Protein AF-A0A894KFD8-F1 (afdb_monomer_lite)

Structure (mmCIF, N/CA/C/O backbone):
data_AF-A0A894KFD8-F1
#
_entry.id   AF-A0A894KFD8-F1
#
loop_
_atom_site.group_PDB
_atom_site.id
_atom_site.type_symbol
_atom_site.label_atom_id
_atom_site.label_alt_id
_atom_site.label_comp_id
_atom_site.label_asym_id
_atom_site.label_entity_id
_atom_site.label_seq_id
_atom_site.pdbx_PDB_ins_code
_atom_site.Cartn_x
_atom_site.Cartn_y
_atom_site.Cartn_z
_atom_site.occupancy
_atom_site.B_iso_or_equiv
_atom_site.auth_seq_id
_atom_site.auth_comp_id
_atom_site.auth_asym_id
_atom_site.auth_atom_id
_atom_site.pdbx_PDB_model_num
ATOM 1 N N . MET A 1 1 ? 17.075 27.691 -32.204 1.00 42.72 1 MET A N 1
ATOM 2 C CA . MET A 1 1 ? 17.621 27.011 -33.404 1.00 42.72 1 MET A CA 1
ATOM 3 C C . MET A 1 1 ? 18.586 25.857 -33.095 1.00 42.72 1 MET A C 1
ATOM 5 O O . MET A 1 1 ? 18.757 25.021 -33.965 1.00 42.72 1 MET A O 1
ATOM 9 N N . LEU A 1 2 ? 19.172 25.742 -31.891 1.00 51.38 2 LEU A N 1
ATOM 10 C CA . LEU A 1 2 ? 20.132 24.667 -31.552 1.00 51.38 2 LEU A CA 1
ATOM 11 C C . LEU A 1 2 ? 19.502 23.281 -31.271 1.00 51.38 2 LEU A C 1
ATOM 13 O O . LEU A 1 2 ? 20.176 22.267 -31.419 1.00 51.38 2 LEU A O 1
ATOM 17 N N . CYS A 1 3 ? 18.215 23.223 -30.914 1.00 61.97 3 CYS A N 1
ATOM 18 C CA . CYS A 1 3 ? 17.521 21.988 -30.512 1.00 61.97 3 CYS A CA 1
ATOM 19 C C . CYS A 1 3 ? 17.348 20.964 -31.660 1.00 61.97 3 CYS A C 1
ATOM 21 O O . CYS A 1 3 ? 17.556 19.772 -31.461 1.00 61.97 3 CYS A O 1
ATOM 23 N N . GLY A 1 4 ? 17.065 21.411 -32.892 1.00 68.69 4 GLY A N 1
ATOM 24 C CA . GLY A 1 4 ? 16.783 20.497 -34.012 1.00 68.69 4 GLY A CA 1
ATOM 25 C C . GLY A 1 4 ? 17.978 19.652 -34.471 1.00 68.69 4 GLY A C 1
ATOM 26 O O . GLY A 1 4 ? 17.797 18.505 -34.869 1.00 68.69 4 GLY A O 1
ATOM 27 N N . HIS A 1 5 ? 19.204 20.181 -34.385 1.00 76.94 5 HIS A N 1
ATOM 28 C CA . HIS A 1 5 ? 20.404 19.443 -34.801 1.00 76.94 5 HIS A CA 1
ATOM 29 C C . HIS A 1 5 ? 20.746 18.288 -33.853 1.00 76.94 5 HIS A C 1
ATOM 31 O O . HIS A 1 5 ? 21.172 17.238 -34.319 1.00 76.94 5 HIS A O 1
ATOM 37 N N . HIS A 1 6 ? 20.517 18.455 -32.548 1.00 82.62 6 HIS A N 1
ATOM 38 C CA . HIS A 1 6 ? 20.765 17.402 -31.561 1.00 82.62 6 HIS A CA 1
ATOM 39 C C . HIS A 1 6 ? 19.809 16.229 -31.757 1.00 82.62 6 HIS A C 1
ATOM 41 O O . HIS A 1 6 ? 20.238 15.084 -31.755 1.00 82.62 6 HIS A O 1
ATOM 47 N N . VAL A 1 7 ? 18.529 16.508 -31.996 1.00 82.12 7 VAL A N 1
ATOM 48 C CA . VAL A 1 7 ? 17.523 15.459 -32.201 1.00 82.12 7 VAL A CA 1
ATOM 49 C C . VAL A 1 7 ? 17.786 14.707 -33.501 1.00 82.12 7 VAL A C 1
ATOM 51 O O . VAL A 1 7 ? 17.836 13.482 -33.498 1.00 82.12 7 VAL A O 1
ATOM 54 N N . LYS A 1 8 ? 18.103 15.424 -34.587 1.00 85.56 8 LYS A N 1
ATOM 55 C CA . LYS A 1 8 ? 18.494 14.797 -35.856 1.00 85.56 8 LYS A CA 1
ATOM 56 C C . LYS A 1 8 ? 19.726 13.902 -35.711 1.00 85.56 8 LYS A C 1
ATOM 58 O O . LYS A 1 8 ? 19.771 12.815 -36.281 1.00 85.56 8 LYS A O 1
ATOM 63 N N . LEU A 1 9 ? 20.726 14.359 -34.960 1.00 90.38 9 LEU A N 1
ATOM 64 C CA . LEU A 1 9 ? 21.929 13.579 -34.697 1.00 90.38 9 LEU A CA 1
ATOM 65 C C . LEU A 1 9 ? 21.619 12.363 -33.809 1.00 90.38 9 LEU A C 1
ATOM 67 O O . LEU A 1 9 ? 22.113 11.275 -34.086 1.00 90.38 9 LEU A O 1
ATOM 71 N N . ALA A 1 10 ? 20.756 12.508 -32.802 1.00 91.44 10 ALA A N 1
ATOM 72 C CA . ALA A 1 10 ? 20.307 11.406 -31.955 1.00 91.44 10 ALA A CA 1
ATOM 73 C C . ALA A 1 10 ? 19.591 10.314 -32.769 1.00 91.44 10 ALA A C 1
ATOM 75 O O . ALA A 1 10 ? 19.928 9.139 -32.636 1.00 91.44 10 ALA A O 1
ATOM 76 N N . GLU A 1 11 ? 18.671 10.696 -33.664 1.00 90.75 11 GLU A N 1
ATOM 77 C CA . GLU A 1 11 ? 18.018 9.784 -34.617 1.00 90.75 11 GLU A CA 1
ATOM 78 C C . GLU A 1 11 ? 19.055 8.980 -35.419 1.00 90.75 11 GLU A C 1
ATOM 80 O O . GLU A 1 11 ? 18.973 7.754 -35.496 1.00 90.75 11 GLU A O 1
ATOM 85 N N . GLN A 1 12 ? 20.057 9.664 -35.987 1.00 92.25 12 GLN A N 1
ATOM 86 C CA . GLN A 1 12 ? 21.112 9.045 -36.796 1.00 92.25 12 GLN A CA 1
ATOM 87 C C . GLN A 1 12 ? 21.991 8.092 -35.983 1.00 92.25 12 GLN A C 1
ATOM 89 O O . GLN A 1 12 ? 22.304 6.998 -36.457 1.00 92.25 12 GLN A O 1
ATOM 94 N N . ILE A 1 13 ? 22.365 8.481 -34.761 1.00 95.25 13 ILE A N 1
ATOM 95 C CA . ILE A 1 13 ? 23.155 7.643 -33.853 1.00 95.25 13 ILE A CA 1
ATOM 96 C C . ILE A 1 13 ? 22.398 6.351 -33.552 1.00 95.25 13 ILE A C 1
ATOM 98 O O . ILE A 1 13 ? 22.952 5.271 -33.743 1.00 95.25 13 ILE A O 1
ATOM 102 N N . ILE A 1 14 ? 21.127 6.433 -33.142 1.00 94.56 14 ILE A N 1
ATOM 103 C CA . ILE A 1 14 ? 20.339 5.236 -32.815 1.00 94.56 14 ILE A CA 1
ATOM 104 C C . ILE A 1 14 ? 20.084 4.382 -34.061 1.00 94.56 14 ILE A C 1
ATOM 106 O O . ILE A 1 14 ? 20.168 3.159 -33.985 1.00 94.56 14 ILE A O 1
ATOM 110 N N . GLN A 1 15 ? 19.835 4.993 -35.223 1.00 94.25 15 GLN A N 1
ATOM 111 C CA . GLN A 1 15 ? 19.634 4.261 -36.475 1.00 94.25 15 GLN A CA 1
ATOM 112 C C . GLN A 1 15 ? 20.896 3.512 -36.936 1.00 94.25 15 GLN A C 1
ATOM 114 O O . GLN A 1 15 ? 20.791 2.395 -37.445 1.00 94.25 15 GLN A O 1
ATOM 119 N N . SER A 1 16 ? 22.075 4.112 -36.747 1.00 95.75 16 SER A N 1
ATOM 120 C CA . SER A 1 16 ? 23.370 3.525 -37.109 1.00 95.75 16 SER A CA 1
ATOM 121 C C . SER A 1 16 ? 23.822 2.465 -36.103 1.00 95.75 16 SER A C 1
ATOM 123 O O . SER A 1 16 ? 24.084 1.321 -36.472 1.00 95.75 16 SER A O 1
ATOM 125 N N . ALA A 1 17 ? 23.867 2.825 -34.817 1.00 96.75 17 ALA A N 1
ATOM 126 C CA . ALA A 1 17 ? 24.342 1.950 -33.750 1.00 96.75 17 ALA A CA 1
ATOM 127 C C . ALA A 1 17 ? 23.348 0.831 -33.415 1.00 96.75 17 ALA A C 1
ATOM 129 O O . ALA A 1 17 ? 23.749 -0.184 -32.849 1.00 96.75 17 ALA A O 1
ATOM 130 N N . LYS A 1 18 ? 22.057 1.031 -33.726 1.00 97.25 18 LYS A N 1
ATOM 131 C CA . LYS A 1 18 ? 20.943 0.133 -33.387 1.00 97.25 18 LYS A CA 1
ATOM 132 C C . LYS A 1 18 ? 20.969 -0.322 -31.932 1.00 97.25 18 LYS A C 1
ATOM 134 O O . LYS A 1 18 ? 20.682 -1.472 -31.611 1.00 97.25 18 LYS A O 1
ATOM 139 N N . ARG A 1 19 ? 21.334 0.594 -31.043 1.00 97.12 19 ARG A N 1
ATOM 140 C CA . ARG A 1 19 ? 21.501 0.307 -29.626 1.00 97.12 19 ARG A CA 1
ATOM 141 C C . ARG A 1 19 ? 21.274 1.553 -28.800 1.00 97.12 19 ARG A C 1
ATOM 143 O O . ARG A 1 19 ? 21.548 2.658 -29.263 1.00 97.12 19 ARG A O 1
ATOM 150 N N . ILE A 1 20 ? 20.819 1.368 -27.569 1.00 96.81 20 ILE A N 1
ATOM 151 C CA . ILE A 1 20 ? 20.734 2.440 -26.585 1.00 96.81 20 ILE A CA 1
ATOM 152 C C . ILE A 1 20 ? 21.019 1.917 -25.181 1.00 96.81 20 ILE A C 1
ATOM 154 O O . ILE A 1 20 ? 20.660 0.786 -24.865 1.00 96.81 20 ILE A O 1
ATOM 158 N N . HIS A 1 21 ? 21.632 2.739 -24.332 1.00 97.69 21 HIS A N 1
ATOM 159 C CA . HIS A 1 21 ? 21.769 2.419 -22.914 1.00 97.69 21 HIS A CA 1
ATOM 160 C C . HIS A 1 21 ? 20.529 2.890 -22.149 1.00 97.69 21 HIS A C 1
ATOM 162 O O . HIS A 1 21 ? 20.155 4.058 -22.238 1.00 97.69 21 HIS A O 1
ATOM 168 N N . ALA A 1 22 ? 19.869 2.002 -21.411 1.00 96.38 22 ALA A N 1
ATOM 169 C CA . ALA A 1 22 ? 18.607 2.289 -20.740 1.00 96.38 22 ALA A CA 1
ATOM 170 C C . ALA A 1 22 ? 18.750 2.306 -19.206 1.00 96.38 22 ALA A C 1
ATOM 172 O O . ALA A 1 22 ? 19.532 1.528 -18.652 1.00 96.38 22 ALA A O 1
ATOM 173 N N . PRO A 1 23 ? 17.992 3.170 -18.498 1.00 96.69 23 PRO A N 1
ATOM 174 C CA . PRO A 1 23 ? 18.085 3.289 -17.050 1.00 96.69 23 PRO A CA 1
ATOM 175 C C . PRO A 1 23 ? 17.448 2.080 -16.351 1.00 96.69 23 PRO A C 1
ATOM 177 O O . PRO A 1 23 ? 16.638 1.355 -16.938 1.00 96.69 23 PRO A O 1
ATOM 180 N N . SER A 1 24 ? 17.749 1.901 -15.061 1.00 95.94 24 SER A N 1
ATOM 181 C CA . SER A 1 24 ? 17.099 0.868 -14.253 1.00 95.94 24 SER A CA 1
ATOM 182 C C . SER A 1 24 ? 15.582 1.070 -14.230 1.00 95.94 24 SER A C 1
ATOM 184 O O . SER A 1 24 ? 15.080 2.198 -14.198 1.00 95.94 24 SER A O 1
ATOM 186 N N . TYR A 1 25 ? 14.829 -0.025 -14.199 1.00 95.44 25 TYR A N 1
ATOM 187 C CA . TYR A 1 25 ? 13.383 0.042 -14.012 1.00 95.44 25 TYR A CA 1
ATOM 188 C C . TYR A 1 25 ? 13.071 0.061 -12.518 1.00 95.44 25 TYR A C 1
ATOM 190 O O . TYR A 1 25 ? 12.941 -0.992 -11.893 1.00 95.44 25 TYR A O 1
ATOM 198 N N . TYR A 1 26 ? 13.025 1.261 -11.931 1.00 93.19 26 TYR A N 1
ATOM 199 C CA . TYR A 1 26 ? 12.739 1.495 -10.506 1.00 93.19 26 TYR A CA 1
ATOM 200 C C . TYR A 1 26 ? 13.639 0.697 -9.536 1.00 93.19 26 TYR A C 1
ATOM 202 O O . TYR A 1 26 ? 13.222 0.358 -8.429 1.00 93.19 26 TYR A O 1
ATOM 210 N N . GLY A 1 27 ? 14.865 0.355 -9.953 1.00 92.50 27 GLY A N 1
ATOM 211 C CA . GLY A 1 27 ? 15.775 -0.515 -9.197 1.00 92.50 27 GLY A CA 1
ATOM 212 C C . GLY A 1 27 ? 15.382 -2.002 -9.157 1.00 92.50 27 GLY A C 1
ATOM 213 O O . GLY A 1 27 ? 16.024 -2.773 -8.449 1.00 92.50 27 GLY A O 1
ATOM 214 N N . ILE A 1 28 ? 14.344 -2.412 -9.895 1.00 94.69 28 ILE A N 1
ATOM 215 C CA . ILE A 1 28 ? 13.882 -3.806 -10.006 1.00 94.69 28 ILE A CA 1
ATOM 216 C C . ILE A 1 28 ? 14.679 -4.541 -11.086 1.00 94.69 28 ILE A C 1
ATOM 218 O O . ILE A 1 28 ? 15.237 -5.607 -10.829 1.00 94.69 28 ILE A O 1
ATOM 222 N N . PHE A 1 29 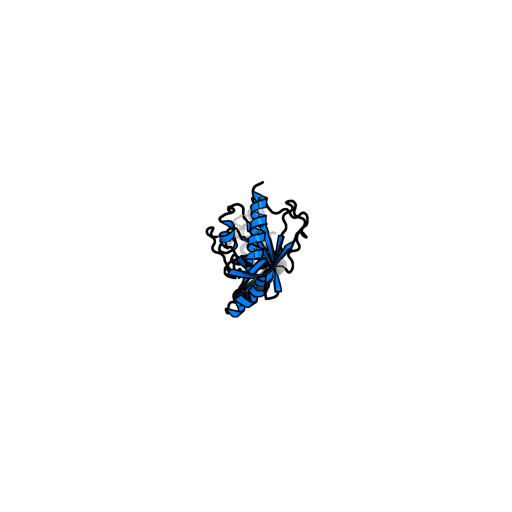? 14.740 -3.957 -12.285 1.00 95.56 29 PHE A N 1
ATOM 223 C CA . PHE A 1 29 ? 15.590 -4.431 -13.377 1.00 95.56 29 PHE A CA 1
ATOM 224 C C . PHE A 1 29 ? 16.794 -3.492 -13.506 1.00 95.56 29 PHE A C 1
ATOM 226 O O . PHE A 1 29 ? 16.601 -2.271 -13.447 1.00 95.56 29 PHE A O 1
ATOM 233 N N . PRO A 1 30 ? 18.020 -4.029 -13.640 1.00 95.50 30 PRO A N 1
ATOM 234 C CA . PRO A 1 30 ? 19.226 -3.217 -13.733 1.00 95.50 30 PRO A CA 1
ATOM 235 C C . PRO A 1 30 ? 19.261 -2.394 -15.027 1.00 95.50 30 PRO A C 1
ATOM 237 O O . PRO A 1 30 ? 18.525 -2.661 -15.976 1.00 95.50 30 PRO A O 1
ATOM 240 N N . GLU A 1 31 ? 20.140 -1.395 -15.048 1.00 96.38 31 GLU A N 1
ATOM 241 C CA . GLU A 1 31 ? 20.525 -0.688 -16.275 1.00 96.38 31 GLU A CA 1
ATOM 242 C C . GLU A 1 31 ? 21.079 -1.677 -17.301 1.00 96.38 31 GLU A C 1
ATOM 244 O O . GLU A 1 31 ? 21.771 -2.633 -16.934 1.00 96.38 31 GLU A O 1
ATOM 249 N N . MET A 1 32 ? 20.773 -1.464 -18.580 1.00 95.69 32 MET A N 1
ATOM 250 C CA . MET A 1 32 ? 21.255 -2.346 -19.639 1.00 95.69 32 MET A CA 1
ATOM 251 C C . MET A 1 32 ? 21.293 -1.678 -21.008 1.00 95.69 32 MET A C 1
ATOM 253 O O . MET A 1 32 ? 20.533 -0.752 -21.289 1.00 95.69 32 MET A O 1
ATOM 257 N N . ASP A 1 33 ? 22.143 -2.219 -21.876 1.00 97.12 33 ASP A N 1
ATOM 258 C CA . ASP A 1 33 ? 22.120 -1.924 -23.303 1.00 97.12 33 ASP A CA 1
ATOM 259 C C . ASP A 1 33 ? 20.970 -2.693 -23.966 1.00 97.12 33 ASP A C 1
ATOM 261 O O . ASP A 1 33 ? 20.822 -3.902 -23.776 1.00 97.12 33 ASP A O 1
ATOM 265 N N . ILE A 1 34 ? 20.160 -1.992 -24.755 1.00 96.75 34 ILE A N 1
ATOM 266 C CA . ILE A 1 34 ? 19.083 -2.568 -25.560 1.00 96.75 34 ILE A CA 1
ATOM 267 C C . ILE A 1 34 ? 19.526 -2.540 -27.015 1.00 96.75 34 ILE A C 1
ATOM 269 O O . ILE A 1 34 ? 19.824 -1.470 -27.545 1.00 96.75 34 ILE A O 1
ATOM 273 N N . GLU A 1 35 ? 19.562 -3.709 -27.651 1.00 97.56 35 GLU A N 1
ATOM 274 C CA . GLU A 1 35 ? 19.923 -3.873 -29.058 1.00 97.56 35 GLU A CA 1
ATOM 275 C C . GLU A 1 35 ? 18.681 -4.021 -29.942 1.00 97.56 35 GLU A C 1
ATOM 277 O O . GLU A 1 35 ? 17.714 -4.710 -29.603 1.00 97.56 35 GLU A O 1
ATOM 282 N N . PHE A 1 36 ? 18.727 -3.395 -31.113 1.00 97.50 36 PHE A N 1
ATOM 283 C CA . PHE A 1 36 ? 17.627 -3.336 -32.062 1.00 97.50 36 PHE A CA 1
ATOM 284 C C . PHE A 1 36 ? 18.003 -4.015 -33.378 1.00 97.50 36 PHE A C 1
ATOM 286 O O . PHE A 1 36 ? 19.110 -3.876 -33.895 1.00 97.50 36 PHE A O 1
ATOM 293 N N . VAL A 1 37 ? 17.053 -4.735 -33.970 1.00 97.50 37 VAL A N 1
ATOM 294 C CA . VAL A 1 37 ? 17.196 -5.264 -35.335 1.00 97.50 37 VAL A CA 1
ATOM 295 C C . VAL A 1 37 ? 16.706 -4.252 -36.370 1.00 97.50 37 VAL A C 1
ATOM 297 O O . VAL A 1 37 ? 17.271 -4.160 -37.465 1.00 97.50 37 VAL A O 1
ATOM 300 N N . ASP A 1 38 ? 15.718 -3.438 -35.994 1.00 95.81 38 ASP A N 1
ATOM 301 C CA . ASP A 1 38 ? 15.089 -2.421 -36.834 1.00 95.81 38 ASP A CA 1
ATOM 302 C C . ASP A 1 38 ? 14.909 -1.111 -36.058 1.00 95.81 38 ASP A C 1
ATOM 304 O O . ASP A 1 38 ? 14.543 -1.129 -34.882 1.00 95.81 38 ASP A O 1
ATOM 308 N N . VAL A 1 39 ? 15.171 0.015 -36.722 1.00 94.31 39 VAL A N 1
ATOM 309 C CA . VAL A 1 39 ? 15.013 1.369 -36.176 1.00 94.31 39 VAL A CA 1
ATOM 310 C C . VAL A 1 39 ? 14.393 2.241 -37.260 1.00 94.31 39 VAL A C 1
ATOM 312 O O . VAL A 1 39 ? 14.976 2.431 -38.331 1.00 94.31 39 VAL A O 1
ATOM 315 N N . ARG A 1 40 ? 13.213 2.784 -36.970 1.00 91.25 40 ARG A N 1
ATOM 316 C CA . ARG A 1 40 ? 12.434 3.642 -37.862 1.00 91.25 40 ARG A CA 1
ATOM 317 C C . ARG A 1 40 ? 12.259 5.008 -37.229 1.00 91.25 40 ARG A C 1
ATOM 319 O O . ARG A 1 40 ? 11.984 5.117 -36.040 1.00 91.25 40 ARG A O 1
ATOM 326 N N . ILE A 1 41 ? 12.400 6.037 -38.051 1.00 86.75 41 ILE A N 1
ATOM 327 C CA . ILE A 1 41 ? 12.077 7.408 -37.671 1.00 86.75 41 ILE A CA 1
ATOM 328 C C . ILE A 1 41 ? 10.646 7.645 -38.134 1.00 86.75 41 ILE A C 1
ATOM 330 O O . ILE A 1 41 ? 10.396 7.674 -39.341 1.00 86.75 41 ILE A O 1
ATOM 334 N N . ASP A 1 42 ? 9.713 7.731 -37.193 1.00 72.75 42 ASP A N 1
ATOM 335 C CA . ASP A 1 42 ? 8.292 7.854 -37.486 1.00 72.75 42 ASP A CA 1
ATOM 336 C C . ASP A 1 42 ? 7.790 9.257 -37.133 1.00 72.75 42 ASP A C 1
ATOM 338 O O . ASP A 1 42 ? 8.105 9.817 -36.091 1.00 72.75 42 ASP A O 1
ATOM 342 N N . SER A 1 43 ? 7.015 9.851 -38.035 1.00 67.19 43 SER A N 1
ATOM 343 C CA . SER A 1 43 ? 6.354 11.146 -37.820 1.00 67.19 43 SER A CA 1
ATOM 344 C C . SER A 1 43 ? 4.852 10.980 -37.569 1.00 67.19 43 SER A C 1
ATOM 346 O O . SER A 1 43 ? 4.102 11.946 -37.696 1.00 67.19 43 SER A O 1
ATOM 348 N N . CYS A 1 44 ? 4.392 9.756 -37.283 1.00 58.16 44 CYS A N 1
ATOM 349 C CA . CYS A 1 44 ? 2.975 9.438 -37.113 1.00 58.16 44 CYS A CA 1
ATOM 350 C C . CYS A 1 44 ? 2.338 10.087 -35.875 1.00 58.16 44 CYS A C 1
ATOM 352 O O . CYS A 1 44 ? 1.122 10.282 -35.858 1.00 58.16 44 CYS A O 1
ATOM 354 N N . PHE A 1 45 ? 3.129 10.459 -34.866 1.00 60.56 45 PHE A N 1
ATOM 355 C CA . PHE A 1 45 ? 2.636 11.155 -33.684 1.00 60.56 45 PHE A CA 1
ATOM 356 C C . PHE A 1 45 ? 2.679 12.671 -33.897 1.00 60.56 45 PHE A C 1
ATOM 358 O O . PHE A 1 45 ? 3.721 13.271 -34.163 1.00 60.56 45 PHE A O 1
ATOM 365 N N . GLU A 1 46 ? 1.525 13.329 -33.764 1.00 59.72 46 GLU A N 1
ATOM 366 C CA . GLU A 1 46 ? 1.450 14.782 -33.894 1.00 59.72 46 GLU A CA 1
ATOM 367 C C . GLU A 1 46 ? 2.060 15.488 -32.673 1.00 59.72 46 GLU A C 1
ATOM 369 O O . GLU A 1 46 ? 1.396 15.717 -31.654 1.00 59.72 46 GLU A O 1
ATOM 374 N N . ARG A 1 47 ? 3.322 15.907 -32.798 1.00 65.06 47 ARG A N 1
ATOM 375 C CA . ARG A 1 47 ? 4.003 16.753 -31.810 1.00 65.06 47 ARG A CA 1
ATOM 376 C C . ARG A 1 47 ? 3.912 18.237 -32.164 1.00 65.06 47 ARG A C 1
ATOM 378 O O . ARG A 1 47 ? 4.006 18.628 -33.331 1.00 65.06 47 ARG A O 1
ATOM 385 N N . ALA A 1 48 ? 3.745 19.095 -31.155 1.00 61.12 48 ALA A N 1
ATOM 386 C CA . ALA A 1 48 ? 3.730 20.550 -31.340 1.00 61.12 48 ALA A CA 1
ATOM 387 C C . ALA A 1 48 ? 5.075 21.094 -31.860 1.00 61.12 48 ALA A C 1
ATOM 389 O O . ALA A 1 48 ? 5.100 22.066 -32.616 1.00 61.12 48 ALA A O 1
ATOM 390 N N . ASP A 1 49 ? 6.179 20.436 -31.500 1.00 61.78 49 ASP A N 1
ATOM 391 C CA . ASP A 1 49 ? 7.543 20.765 -31.931 1.00 61.78 49 ASP A CA 1
ATOM 392 C C . ASP A 1 49 ? 7.947 20.122 -33.272 1.00 61.78 49 ASP A C 1
ATOM 394 O O . ASP A 1 49 ? 9.032 20.409 -33.780 1.00 61.78 49 ASP A O 1
ATOM 398 N N . LYS A 1 50 ? 7.056 19.316 -33.876 1.00 63.47 50 LYS A N 1
ATOM 399 C CA . LYS A 1 50 ? 7.231 18.628 -35.169 1.00 63.47 50 LYS A CA 1
ATOM 400 C C . LYS A 1 50 ? 8.460 17.712 -35.246 1.00 63.47 50 LYS A C 1
ATOM 402 O O . LYS A 1 50 ? 8.948 17.455 -36.348 1.00 63.47 50 LYS A O 1
ATOM 407 N N . GLN A 1 51 ? 8.985 17.253 -34.114 1.00 64.62 51 GLN A N 1
ATOM 408 C CA . GLN A 1 51 ? 10.067 16.270 -34.112 1.00 64.62 51 GLN A CA 1
ATOM 409 C C . GLN A 1 51 ? 9.484 14.863 -34.297 1.00 64.62 51 GLN A C 1
ATOM 411 O O . GLN A 1 51 ? 8.417 14.599 -33.748 1.00 64.62 51 GLN A O 1
ATOM 416 N N . PRO A 1 52 ? 10.113 13.989 -35.099 1.00 66.75 52 PRO A N 1
ATOM 417 C CA . PRO A 1 52 ? 9.6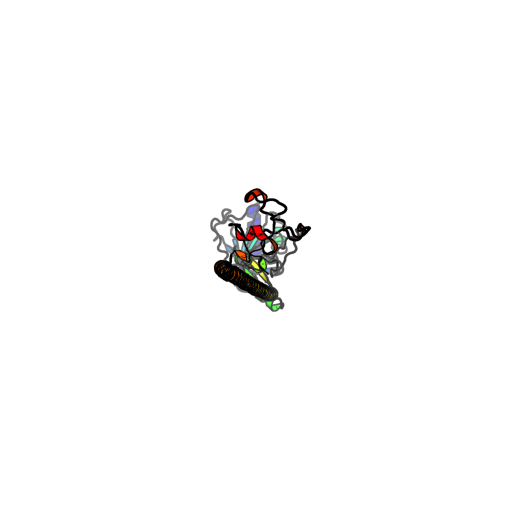82 12.605 -35.220 1.00 66.75 52 PRO A CA 1
ATOM 418 C C . PRO A 1 52 ? 10.122 11.800 -33.991 1.00 66.75 52 PRO A C 1
ATOM 420 O O . PRO A 1 52 ? 11.081 12.162 -33.306 1.00 66.75 52 PRO A O 1
ATOM 423 N N . ASP A 1 53 ? 9.448 10.684 -33.746 1.00 76.75 53 ASP A N 1
ATOM 424 C CA . ASP A 1 53 ? 9.811 9.746 -32.691 1.00 76.75 53 ASP A CA 1
ATOM 425 C C . ASP A 1 53 ? 10.580 8.558 -33.281 1.00 76.75 53 ASP A C 1
ATOM 427 O O . ASP A 1 53 ? 10.439 8.203 -34.458 1.00 76.75 53 ASP A O 1
ATOM 431 N N . VAL A 1 54 ? 11.428 7.932 -32.465 1.00 88.69 54 VAL A N 1
ATOM 432 C CA . VAL A 1 54 ? 12.176 6.746 -32.887 1.00 88.69 54 VAL A CA 1
ATOM 433 C C . VAL A 1 54 ? 11.418 5.504 -32.443 1.00 88.69 54 VAL A C 1
ATOM 435 O O . VAL A 1 54 ? 11.233 5.277 -31.250 1.00 88.69 54 VAL A O 1
ATOM 438 N N . ILE A 1 55 ? 11.019 4.675 -33.407 1.00 90.75 55 ILE A N 1
ATOM 439 C CA . ILE A 1 55 ? 10.429 3.360 -33.163 1.00 90.75 55 ILE A CA 1
ATOM 440 C C . ILE A 1 55 ? 11.493 2.304 -33.435 1.00 90.75 55 ILE A C 1
ATOM 442 O O . ILE A 1 55 ? 11.931 2.119 -34.571 1.00 90.75 55 ILE A O 1
ATOM 446 N N . ALA A 1 56 ? 11.903 1.590 -32.395 1.00 93.38 56 ALA A N 1
ATOM 447 C CA . ALA A 1 56 ? 12.918 0.553 -32.479 1.00 93.38 56 ALA A CA 1
ATOM 448 C C . ALA A 1 56 ? 12.342 -0.813 -32.097 1.00 93.38 56 ALA A C 1
ATOM 450 O O . ALA A 1 56 ? 11.474 -0.915 -31.235 1.00 93.38 56 ALA A O 1
ATOM 451 N N . THR A 1 57 ? 12.799 -1.874 -32.758 1.00 94.75 57 THR A N 1
ATOM 452 C CA . THR A 1 57 ? 12.326 -3.245 -32.520 1.00 94.75 57 THR A CA 1
ATOM 453 C C . THR A 1 57 ? 13.503 -4.150 -32.184 1.00 94.75 57 THR A C 1
ATOM 455 O O . THR A 1 57 ? 14.494 -4.170 -32.918 1.00 94.75 57 THR A O 1
ATOM 458 N N . THR A 1 58 ? 13.409 -4.900 -31.085 1.00 96.00 58 THR A N 1
ATOM 459 C CA . THR A 1 58 ? 14.431 -5.885 -30.688 1.00 96.00 58 THR A CA 1
ATOM 460 C C . THR A 1 58 ? 14.284 -7.189 -31.468 1.00 96.00 58 THR A C 1
ATOM 462 O O . THR A 1 58 ? 13.298 -7.415 -32.174 1.00 96.00 58 THR A O 1
ATOM 465 N N . LYS A 1 59 ? 15.257 -8.093 -31.324 1.00 95.62 59 LYS A N 1
ATOM 466 C CA . LYS A 1 59 ? 15.221 -9.424 -31.948 1.00 95.62 59 LYS A CA 1
ATOM 467 C C . LYS A 1 59 ? 14.027 -10.266 -31.479 1.00 95.62 59 LYS A C 1
ATOM 469 O O . LYS A 1 59 ? 13.504 -11.073 -32.241 1.00 95.62 59 LYS A O 1
ATOM 474 N N . GLU A 1 60 ? 13.584 -10.054 -30.246 1.00 93.25 60 GLU A N 1
ATOM 475 C CA . GLU A 1 60 ? 12.446 -10.721 -29.610 1.00 93.25 60 GLU A CA 1
ATOM 476 C C . GLU A 1 60 ? 11.098 -10.101 -30.019 1.00 93.25 60 GLU A C 1
ATOM 478 O O . GLU A 1 60 ? 10.054 -10.530 -29.531 1.00 93.25 60 GLU A O 1
ATOM 483 N N . GLY A 1 61 ? 11.104 -9.093 -30.900 1.00 91.88 61 GLY A N 1
ATOM 484 C CA . GLY A 1 61 ? 9.901 -8.419 -31.388 1.00 91.88 61 GLY A CA 1
ATOM 485 C C . GLY A 1 61 ? 9.344 -7.359 -30.436 1.00 91.88 61 GLY A C 1
ATOM 486 O O . GLY A 1 61 ? 8.215 -6.911 -30.622 1.00 91.88 61 GLY A O 1
ATOM 487 N N . GLN A 1 62 ? 10.105 -6.947 -29.419 1.00 92.19 62 GLN A N 1
ATOM 488 C CA . GLN A 1 62 ? 9.679 -5.903 -28.487 1.00 92.19 62 GLN A CA 1
ATOM 489 C C . GLN A 1 62 ? 9.843 -4.535 -29.143 1.00 92.19 62 GLN A C 1
ATOM 491 O O . GLN A 1 62 ? 10.913 -4.229 -29.672 1.00 92.19 62 GLN A O 1
ATOM 496 N N . GLN A 1 63 ? 8.793 -3.718 -29.095 1.00 91.88 63 GLN A N 1
ATOM 497 C CA . GLN A 1 63 ? 8.795 -2.378 -29.674 1.00 91.88 63 GLN A CA 1
ATOM 498 C C . GLN A 1 63 ? 9.069 -1.314 -28.613 1.00 91.88 63 GLN A C 1
ATOM 500 O O . GLN A 1 63 ? 8.519 -1.353 -27.508 1.00 91.88 63 GLN A O 1
ATOM 505 N N . TYR A 1 64 ? 9.915 -0.361 -28.986 1.00 92.25 64 TYR A N 1
ATOM 506 C CA . TYR A 1 64 ? 10.339 0.763 -28.172 1.00 92.25 64 TYR A CA 1
ATOM 507 C C . TYR A 1 64 ? 10.024 2.067 -28.892 1.00 92.25 64 TYR A C 1
ATOM 509 O O . TYR A 1 64 ? 10.468 2.264 -30.020 1.00 92.25 64 TYR A O 1
ATOM 517 N N . LEU A 1 65 ? 9.295 2.950 -28.220 1.00 90.69 65 LEU A N 1
ATOM 518 C CA . LEU A 1 65 ? 9.166 4.357 -28.560 1.00 90.69 65 LEU A CA 1
ATOM 519 C C . LEU A 1 65 ? 10.226 5.127 -27.765 1.00 90.69 65 LEU A C 1
ATOM 521 O O . LEU A 1 65 ? 10.256 5.056 -26.534 1.00 90.69 65 LEU A O 1
ATOM 525 N N . ILE A 1 66 ? 11.131 5.809 -28.459 1.00 91.38 66 ILE A N 1
ATOM 526 C CA . ILE A 1 66 ? 12.189 6.611 -27.844 1.00 91.38 66 ILE A CA 1
ATOM 527 C C . ILE A 1 66 ? 11.908 8.078 -28.155 1.00 91.38 66 ILE A C 1
ATOM 529 O O . ILE A 1 66 ? 11.943 8.503 -29.312 1.00 91.38 66 ILE A O 1
ATOM 533 N N . GLU A 1 67 ? 11.641 8.835 -27.096 1.00 88.19 67 GLU A N 1
ATOM 534 C CA . GLU A 1 67 ? 11.222 10.231 -27.143 1.00 88.19 67 GLU A CA 1
ATOM 535 C C . GLU A 1 67 ? 12.359 11.136 -26.647 1.00 88.19 67 GLU A C 1
ATOM 537 O O . GLU A 1 67 ? 12.804 11.038 -25.501 1.00 88.19 67 GLU A O 1
ATOM 542 N N . PHE A 1 68 ? 12.843 12.037 -27.505 1.00 87.25 68 PHE A N 1
ATOM 543 C CA . PHE A 1 68 ? 13.871 13.018 -27.140 1.00 87.25 68 PHE A CA 1
ATOM 544 C C . PHE A 1 68 ? 13.254 14.340 -26.649 1.00 87.25 68 PHE A C 1
ATOM 546 O O . PHE A 1 68 ? 12.357 14.889 -27.298 1.00 87.25 68 PHE A O 1
ATOM 553 N N . LEU A 1 69 ? 13.767 14.865 -25.526 1.00 81.81 69 LEU A N 1
ATOM 554 C CA . LEU A 1 69 ? 13.333 16.107 -24.861 1.00 81.81 69 LEU A CA 1
ATOM 555 C C . LEU A 1 69 ? 14.408 17.210 -24.920 1.00 81.81 69 LEU A C 1
ATOM 557 O O . LEU A 1 69 ? 15.603 16.919 -24.961 1.00 81.81 69 LEU A O 1
ATOM 561 N N . PHE A 1 70 ? 13.976 18.480 -24.859 1.00 75.81 70 PHE A N 1
ATOM 562 C CA . PHE A 1 70 ? 14.847 19.662 -24.721 1.00 75.81 70 PHE A CA 1
ATOM 563 C C . PHE A 1 70 ? 14.150 20.793 -23.937 1.00 75.81 70 PHE A C 1
ATOM 565 O O . PHE A 1 70 ? 13.301 21.479 -24.503 1.00 75.81 70 PHE A O 1
ATOM 572 N N . GLN A 1 71 ? 14.534 21.017 -22.671 1.00 59.94 71 GLN A N 1
ATOM 573 C CA . GLN A 1 71 ? 14.147 22.074 -21.701 1.00 59.94 71 GLN A CA 1
ATOM 574 C C . GLN A 1 71 ? 12.643 22.318 -21.450 1.00 59.94 71 GLN A C 1
ATOM 576 O O . GLN A 1 71 ? 12.269 22.842 -20.402 1.00 59.94 71 GLN A O 1
ATOM 581 N N . TYR A 1 72 ? 11.769 21.919 -22.364 1.00 56.56 72 TYR A N 1
ATOM 582 C CA . TYR A 1 72 ? 10.323 22.027 -22.327 1.00 56.56 72 TYR A CA 1
ATOM 583 C C . TYR A 1 72 ? 9.749 20.624 -22.535 1.00 56.56 72 TYR A C 1
ATOM 585 O O . TYR A 1 72 ? 10.278 19.838 -23.321 1.00 56.56 72 TYR A O 1
ATOM 593 N N . LYS A 1 73 ? 8.671 20.304 -21.809 1.00 54.69 73 LYS A N 1
ATOM 594 C CA . LYS A 1 73 ? 7.949 19.032 -21.957 1.00 54.69 73 LYS A CA 1
ATOM 595 C C . LYS A 1 73 ? 7.537 18.817 -23.413 1.00 54.69 73 LYS A C 1
ATOM 597 O O . LYS A 1 73 ? 7.077 19.770 -24.047 1.00 54.69 73 LYS A O 1
ATOM 602 N N . ILE A 1 74 ? 7.597 17.570 -23.887 1.00 56.91 74 ILE A N 1
ATOM 603 C CA . ILE A 1 74 ? 6.894 17.198 -25.115 1.00 56.91 74 ILE A CA 1
ATOM 604 C C . ILE A 1 74 ? 5.424 17.575 -24.949 1.00 56.91 74 ILE A C 1
ATOM 606 O O . ILE A 1 74 ? 4.769 17.235 -23.963 1.00 56.91 74 ILE A O 1
ATOM 610 N N . GLN A 1 75 ? 4.919 18.321 -25.923 1.00 54.59 75 GLN A N 1
ATOM 611 C CA . GLN A 1 75 ? 3.501 18.591 -26.071 1.00 54.59 75 GLN A CA 1
ATOM 612 C C . GLN A 1 75 ? 3.013 17.799 -27.276 1.00 54.59 75 GLN A C 1
ATOM 614 O O . GLN A 1 75 ? 3.035 18.283 -28.412 1.00 54.59 75 GLN A O 1
ATOM 619 N N . HIS A 1 76 ? 2.591 16.562 -27.030 1.00 58.28 76 HIS A N 1
ATOM 620 C CA . HIS A 1 76 ? 1.768 15.855 -28.000 1.00 58.28 76 HIS A CA 1
ATOM 621 C C . HIS A 1 76 ? 0.434 16.596 -28.117 1.00 58.28 76 HIS A C 1
ATOM 623 O O . HIS A 1 76 ? -0.148 17.008 -27.109 1.00 58.28 76 HIS A O 1
ATOM 629 N N . LYS A 1 77 ? -0.063 16.788 -29.342 1.00 55.53 77 LYS A N 1
ATOM 630 C CA . LYS A 1 77 ? -1.386 17.402 -29.549 1.00 55.53 77 LYS A CA 1
ATOM 631 C C . LYS A 1 77 ? -2.526 16.477 -29.117 1.00 55.53 77 LYS A C 1
ATOM 633 O O . LYS A 1 77 ? -3.628 16.941 -28.842 1.00 55.53 77 LYS A O 1
ATOM 638 N N . THR A 1 78 ? -2.246 15.180 -29.049 1.00 56.28 78 THR A N 1
ATOM 639 C CA . THR A 1 78 ? -3.147 14.114 -28.612 1.00 56.28 78 THR A CA 1
ATOM 640 C C . THR A 1 78 ? -2.448 13.26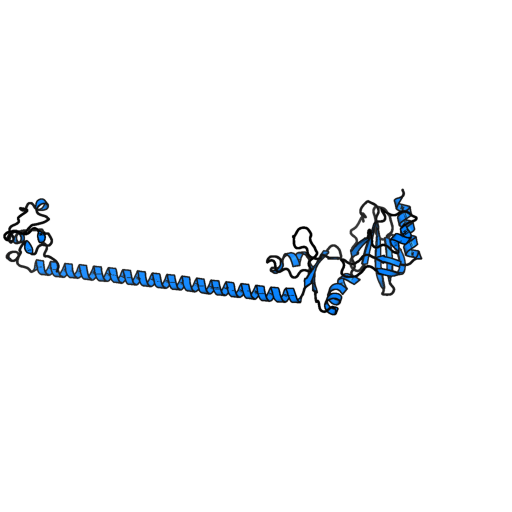5 -27.559 1.00 56.28 78 THR A C 1
ATOM 642 O O . THR A 1 78 ? -1.245 13.042 -27.659 1.00 56.28 78 THR A O 1
ATOM 645 N N . ALA A 1 79 ? -3.184 12.765 -26.565 1.00 58.16 79 ALA A N 1
ATOM 646 C CA . ALA A 1 79 ? -2.630 11.798 -25.621 1.00 58.16 79 ALA A CA 1
ATOM 647 C C . ALA A 1 79 ? -2.150 10.552 -26.383 1.00 58.16 79 ALA A C 1
ATOM 649 O O . ALA A 1 79 ? -2.928 9.965 -27.137 1.00 58.16 79 ALA A O 1
ATOM 650 N N . ILE A 1 80 ? -0.884 10.169 -26.207 1.00 64.00 80 ILE A N 1
ATOM 651 C CA . ILE A 1 80 ? -0.378 8.904 -26.739 1.00 64.00 80 ILE A CA 1
ATOM 652 C C . ILE A 1 80 ? -0.941 7.782 -25.870 1.00 64.00 80 ILE A C 1
ATOM 654 O O . ILE A 1 80 ? -0.778 7.783 -24.649 1.00 64.00 80 ILE A O 1
ATOM 658 N N . ASP A 1 81 ? -1.622 6.825 -26.501 1.00 63.78 81 ASP A N 1
ATOM 659 C CA . ASP A 1 81 ? -1.953 5.571 -25.835 1.00 63.78 81 ASP A CA 1
ATOM 660 C C . ASP A 1 81 ? -0.696 4.696 -25.832 1.00 63.78 81 ASP A C 1
ATOM 662 O O . ASP A 1 81 ? -0.413 3.982 -26.791 1.00 63.78 81 ASP A O 1
ATOM 666 N N . TYR A 1 82 ? 0.089 4.791 -24.758 1.00 68.00 82 TYR A N 1
ATOM 667 C CA . TYR A 1 82 ? 1.309 4.001 -24.570 1.00 68.00 82 TYR A CA 1
ATOM 668 C C . TYR A 1 82 ? 1.033 2.500 -24.358 1.00 68.00 82 TYR A C 1
ATOM 670 O O . TYR A 1 82 ? 1.974 1.718 -24.190 1.00 68.00 82 TYR A O 1
ATOM 678 N N . LYS A 1 83 ? -0.240 2.068 -24.360 1.00 64.00 83 LYS A N 1
ATOM 679 C CA . LYS A 1 83 ? -0.608 0.661 -24.198 1.00 64.00 83 LYS A CA 1
ATOM 680 C C . LYS A 1 83 ? 0.109 -0.209 -25.224 1.00 64.00 83 LYS A C 1
ATOM 682 O O . LYS A 1 83 ? 0.021 0.004 -26.429 1.00 64.00 83 LYS A O 1
ATOM 687 N N . ASN A 1 84 ? 0.730 -1.269 -24.714 1.00 71.44 84 ASN A N 1
ATOM 688 C CA . ASN A 1 84 ? 1.425 -2.307 -25.480 1.00 71.44 84 ASN A CA 1
ATOM 689 C C . ASN A 1 84 ? 2.779 -1.899 -26.094 1.00 71.44 84 ASN A C 1
ATOM 691 O O . ASN A 1 84 ? 3.307 -2.662 -26.899 1.00 71.44 84 ASN A O 1
ATOM 695 N N . MET A 1 85 ? 3.378 -0.765 -25.706 1.00 81.31 85 MET A N 1
ATOM 696 C CA . MET A 1 85 ? 4.734 -0.388 -26.142 1.00 81.31 85 MET A CA 1
ATOM 697 C C . MET A 1 85 ? 5.638 -0.012 -24.969 1.00 81.31 85 MET A C 1
ATOM 699 O O . MET A 1 85 ? 5.177 0.505 -23.954 1.00 81.31 85 MET A O 1
ATOM 703 N N . ASN A 1 86 ? 6.944 -0.233 -25.107 1.00 91.12 86 ASN A N 1
ATOM 704 C CA . ASN A 1 86 ? 7.922 0.281 -24.151 1.00 91.12 86 ASN A CA 1
ATOM 705 C C . ASN A 1 86 ? 8.278 1.718 -24.547 1.00 91.12 86 ASN A C 1
ATOM 707 O O . ASN A 1 86 ? 8.622 1.960 -25.696 1.00 91.12 86 ASN A O 1
ATOM 711 N N . CYS A 1 87 ? 8.194 2.674 -23.627 1.00 90.88 87 CYS A N 1
ATOM 712 C CA . CYS A 1 87 ? 8.420 4.088 -23.903 1.00 90.88 87 CYS A CA 1
ATOM 713 C C . CYS A 1 87 ? 9.518 4.653 -23.005 1.00 90.88 87 CYS A C 1
ATOM 715 O O . CYS A 1 87 ? 9.409 4.618 -21.772 1.00 90.88 87 CYS A O 1
ATOM 717 N N . LEU A 1 88 ? 10.568 5.175 -23.637 1.00 92.06 88 LEU A N 1
ATOM 718 C CA . LEU A 1 88 ? 11.732 5.757 -22.985 1.00 92.06 88 LEU A CA 1
ATOM 719 C C . LEU A 1 88 ? 11.867 7.228 -23.382 1.00 92.06 88 LEU A C 1
ATOM 721 O O . LEU A 1 88 ? 12.168 7.538 -24.532 1.00 92.06 88 LEU A O 1
ATOM 725 N N . GLU A 1 89 ? 11.711 8.116 -22.408 1.00 90.81 89 GLU A N 1
ATOM 726 C CA . GLU A 1 89 ? 12.032 9.535 -22.551 1.00 90.81 89 GLU A CA 1
ATOM 727 C C . GLU A 1 89 ? 13.514 9.777 -22.241 1.00 90.81 89 GLU A C 1
ATOM 729 O O . GLU A 1 89 ? 14.065 9.212 -21.287 1.00 90.81 89 GLU A O 1
ATOM 734 N N . ILE A 1 90 ? 14.156 10.638 -23.030 1.00 92.19 90 ILE A N 1
ATOM 735 C CA . ILE A 1 90 ? 15.568 11.005 -22.893 1.00 92.19 90 ILE A CA 1
ATOM 736 C C . ILE A 1 90 ? 15.706 12.518 -23.038 1.00 92.19 90 ILE A C 1
ATOM 738 O O . ILE A 1 90 ? 15.433 13.077 -24.101 1.00 92.19 90 ILE A O 1
ATOM 742 N N . ASP A 1 91 ? 16.181 13.180 -21.990 1.00 90.94 91 ASP A N 1
ATOM 743 C CA . ASP A 1 91 ? 16.452 14.611 -22.008 1.00 90.94 91 ASP A CA 1
ATOM 744 C C . ASP A 1 91 ? 17.857 14.904 -22.543 1.00 90.94 91 ASP A C 1
ATOM 746 O O . ASP A 1 91 ? 18.876 14.492 -21.989 1.00 90.94 91 ASP A O 1
ATOM 750 N N . LEU A 1 92 ? 17.897 15.624 -23.663 1.00 89.94 92 LEU A N 1
ATOM 751 C CA . LEU A 1 92 ? 19.120 15.990 -24.367 1.00 89.94 92 LEU A CA 1
ATOM 752 C C . LEU A 1 92 ? 19.619 17.395 -23.997 1.00 89.94 92 LEU A C 1
ATOM 754 O O . LEU A 1 92 ? 20.655 17.823 -24.503 1.00 89.94 92 LEU A O 1
ATOM 758 N N . SER A 1 93 ? 18.926 18.115 -23.107 1.00 87.06 93 SER A N 1
ATOM 759 C CA . SER A 1 93 ? 19.196 19.527 -22.776 1.00 87.06 93 SER A CA 1
ATOM 760 C C . SER A 1 93 ? 20.624 19.811 -22.323 1.00 87.06 93 SER A C 1
ATOM 762 O O . SER A 1 93 ? 21.126 20.915 -22.530 1.00 87.06 93 SER A O 1
ATOM 764 N N . ASN A 1 94 ? 21.262 18.827 -21.690 1.00 89.06 94 ASN A N 1
ATOM 765 C CA . ASN A 1 94 ? 22.601 18.944 -21.117 1.00 89.06 94 ASN A CA 1
ATOM 766 C C . ASN A 1 94 ? 23.701 18.384 -22.032 1.00 89.06 94 ASN A C 1
ATOM 768 O O . ASN A 1 94 ? 24.841 18.245 -21.591 1.00 89.06 94 ASN A O 1
ATOM 772 N N . GLN A 1 95 ? 23.373 18.028 -23.277 1.00 90.44 95 GLN A N 1
ATOM 773 C CA . GLN A 1 95 ? 24.307 17.410 -24.215 1.00 90.44 95 GLN A CA 1
ATOM 774 C C . GLN A 1 95 ? 24.756 18.390 -25.297 1.00 90.44 95 GLN A C 1
ATOM 776 O O . GLN A 1 95 ? 23.980 19.233 -25.748 1.00 90.44 95 GLN A O 1
ATOM 781 N N . SER A 1 96 ? 26.012 18.252 -25.728 1.00 90.62 96 SER A N 1
ATOM 782 C CA . SER A 1 96 ? 26.519 18.871 -26.953 1.00 90.62 96 SER A CA 1
ATOM 783 C C . SER A 1 96 ? 26.529 17.851 -28.092 1.00 90.62 96 SER A C 1
ATOM 785 O O . SER A 1 96 ? 26.341 16.652 -27.872 1.00 90.62 96 SER A O 1
ATOM 787 N N . LEU A 1 97 ? 26.777 18.305 -29.323 1.00 89.31 97 LEU A N 1
ATOM 788 C CA . LEU A 1 97 ? 26.871 17.410 -30.480 1.00 89.31 97 LEU A CA 1
ATOM 789 C C . LEU A 1 97 ? 28.011 16.389 -30.325 1.00 89.31 97 LEU A C 1
ATOM 791 O O . LEU A 1 97 ? 27.881 15.257 -30.778 1.00 89.31 97 LEU A O 1
ATOM 795 N N . GLU A 1 98 ? 29.099 16.768 -29.653 1.00 93.00 98 GLU A N 1
ATOM 796 C CA . GLU A 1 98 ? 30.272 15.920 -29.424 1.00 93.00 98 GLU A CA 1
ATOM 797 C C . GLU A 1 98 ? 30.040 14.861 -28.337 1.00 93.00 98 GLU A C 1
ATOM 799 O O . GLU A 1 98 ? 30.629 13.783 -28.397 1.00 93.00 98 GLU A O 1
ATOM 804 N N . THR A 1 99 ? 29.199 15.141 -27.334 1.00 94.50 99 THR A N 1
ATOM 805 C CA . THR A 1 99 ? 28.951 14.204 -26.221 1.00 94.50 99 THR A CA 1
ATOM 806 C C . THR A 1 99 ? 27.785 13.257 -26.483 1.00 94.50 99 THR A C 1
ATOM 808 O O . THR A 1 99 ? 27.712 12.193 -25.860 1.00 94.50 99 THR A O 1
ATOM 811 N N . LEU A 1 100 ? 26.894 13.621 -27.411 1.00 93.44 100 LEU A N 1
ATOM 812 C CA . LEU A 1 100 ? 25.603 12.973 -27.631 1.00 93.44 100 LEU A CA 1
ATOM 813 C C . LEU A 1 100 ? 25.698 11.465 -27.894 1.00 93.44 100 LEU A C 1
ATOM 815 O O . LEU A 1 100 ? 24.914 10.706 -27.333 1.00 93.44 100 LEU A O 1
ATOM 819 N N . GLU A 1 101 ? 26.664 11.011 -28.695 1.00 96.19 101 GLU A N 1
ATOM 820 C CA . GLU A 1 101 ? 26.830 9.582 -28.995 1.00 96.19 101 GLU A CA 1
ATOM 821 C C . GLU A 1 101 ? 27.175 8.775 -27.740 1.00 96.19 101 GLU A C 1
ATOM 823 O O . GLU A 1 101 ? 26.454 7.844 -27.376 1.00 96.19 101 GLU A O 1
ATOM 828 N N . SER A 1 102 ? 28.227 9.175 -27.023 1.00 97.00 102 SER A N 1
ATOM 829 C CA . SER A 1 102 ? 28.616 8.523 -25.767 1.00 97.00 102 SER A CA 1
ATOM 830 C C . SER A 1 102 ? 27.501 8.565 -24.716 1.00 97.00 102 SER A C 1
ATOM 832 O O . SER A 1 102 ? 27.273 7.590 -24.000 1.00 97.00 102 SER A O 1
ATOM 834 N N . PHE A 1 103 ? 26.749 9.666 -24.659 1.00 96.62 103 PHE A N 1
ATOM 835 C CA . PHE A 1 103 ? 25.607 9.807 -23.767 1.00 96.62 103 PHE A CA 1
ATOM 836 C C . PHE A 1 103 ? 24.498 8.802 -24.111 1.00 96.62 103 PHE A C 1
ATOM 838 O O . PHE A 1 103 ? 24.040 8.063 -23.235 1.00 96.62 103 PHE A O 1
ATOM 845 N N . LEU A 1 104 ? 24.108 8.714 -25.386 1.00 96.44 104 LEU A N 1
ATOM 846 C CA . LEU A 1 104 ? 23.050 7.812 -25.841 1.00 96.44 104 LEU A CA 1
ATOM 847 C C . LEU A 1 104 ? 23.421 6.332 -25.670 1.00 96.44 104 LEU A C 1
ATOM 849 O O . LEU A 1 104 ? 22.556 5.525 -25.315 1.00 96.44 104 LEU A O 1
ATOM 853 N N . LEU A 1 105 ? 24.690 5.985 -25.884 1.00 97.19 105 LEU A N 1
ATOM 854 C CA . LEU A 1 105 ? 25.157 4.600 -25.931 1.00 97.19 105 LEU A CA 1
ATOM 855 C C . LEU A 1 105 ? 25.760 4.083 -24.623 1.00 97.19 105 LEU A C 1
ATOM 857 O O . LEU A 1 105 ? 26.086 2.902 -24.556 1.00 97.19 105 LEU A O 1
ATOM 861 N N . SER A 1 106 ? 25.992 4.929 -23.615 1.00 96.38 106 SER A N 1
ATOM 862 C CA . SER A 1 106 ? 26.711 4.503 -22.399 1.00 96.38 106 SER A CA 1
ATOM 863 C C . SER A 1 106 ? 26.236 5.144 -21.093 1.00 96.38 106 SER A C 1
ATOM 865 O O . SER A 1 106 ? 26.707 4.748 -20.032 1.00 96.38 106 SER A O 1
ATOM 867 N N . SER A 1 107 ? 25.340 6.135 -21.131 1.00 96.00 107 SER A N 1
ATOM 868 C CA . SER A 1 107 ? 24.862 6.831 -19.927 1.00 96.00 107 SER A CA 1
ATOM 869 C C . SER A 1 107 ? 23.391 6.548 -19.660 1.00 96.00 107 SER A C 1
ATOM 871 O O . SER A 1 107 ? 22.569 6.640 -20.568 1.00 96.00 107 SER A O 1
ATOM 873 N N . SER A 1 108 ? 23.043 6.290 -18.399 1.00 94.69 108 SER A N 1
ATOM 874 C CA . SER A 1 108 ? 21.664 6.148 -17.908 1.00 94.69 108 SER A CA 1
ATOM 875 C C . SER A 1 108 ? 21.057 7.454 -17.378 1.00 94.69 108 SER A C 1
ATOM 877 O O . SER A 1 108 ? 19.860 7.505 -17.095 1.00 94.69 108 SER A O 1
ATOM 879 N N . LYS A 1 109 ? 21.863 8.518 -17.254 1.00 94.62 109 LYS A N 1
ATOM 880 C CA . LYS A 1 109 ? 21.419 9.838 -16.774 1.00 94.62 109 LYS A CA 1
ATOM 881 C C . LYS A 1 109 ? 20.414 10.481 -17.723 1.00 94.62 109 LYS A C 1
ATOM 883 O O . LYS A 1 109 ? 20.502 10.268 -18.926 1.00 94.62 109 LYS A O 1
ATOM 888 N N . ASP A 1 110 ? 19.539 11.317 -17.165 1.00 93.44 110 ASP A N 1
ATOM 889 C CA . ASP A 1 110 ? 18.560 12.122 -17.908 1.00 93.44 110 ASP A CA 1
ATOM 890 C C . ASP A 1 110 ? 17.587 11.270 -18.747 1.00 93.44 110 ASP A C 1
ATOM 892 O O . ASP A 1 110 ? 17.187 11.633 -19.850 1.00 93.44 110 ASP A O 1
ATOM 896 N N . ARG A 1 111 ? 17.199 10.104 -18.212 1.00 93.12 111 ARG A N 1
ATOM 897 C CA . ARG A 1 111 ? 16.270 9.157 -18.843 1.00 93.12 111 ARG A CA 1
ATOM 898 C C . ARG A 1 111 ? 15.139 8.773 -17.908 1.00 93.12 111 ARG A C 1
ATOM 900 O O . ARG A 1 111 ? 15.346 8.637 -16.700 1.00 93.12 111 ARG A O 1
ATOM 907 N N . LYS A 1 112 ? 13.963 8.514 -18.471 1.00 90.94 112 LYS A N 1
ATOM 908 C CA . LYS A 1 112 ? 12.791 8.070 -17.718 1.00 90.94 112 LYS A CA 1
ATOM 909 C C . LYS A 1 112 ? 11.994 7.033 -18.502 1.00 90.94 112 LYS A C 1
ATOM 911 O O . LYS A 1 112 ? 11.650 7.240 -19.660 1.00 90.94 112 LYS A O 1
ATOM 916 N N . TRP A 1 113 ? 11.653 5.929 -17.843 1.00 91.94 113 TRP A N 1
ATOM 917 C CA . TRP A 1 113 ? 10.630 5.017 -18.347 1.00 91.94 113 TRP A CA 1
ATOM 918 C C . TRP A 1 113 ? 9.255 5.662 -18.180 1.00 91.94 113 TRP A C 1
ATOM 920 O O . TRP A 1 113 ? 8.841 5.953 -17.058 1.00 91.94 113 TRP A O 1
ATOM 930 N N . MET A 1 114 ? 8.563 5.879 -19.295 1.00 86.88 114 MET A N 1
ATOM 931 C CA . MET A 1 114 ? 7.158 6.301 -19.302 1.00 86.88 114 MET A CA 1
ATOM 932 C C . MET A 1 114 ? 6.222 5.100 -19.333 1.00 86.88 114 MET A C 1
ATOM 934 O O . MET A 1 114 ? 5.136 5.133 -18.758 1.00 86.88 114 MET A O 1
ATOM 938 N N . ASN A 1 115 ? 6.670 4.028 -19.984 1.00 89.81 115 ASN A N 1
ATOM 939 C CA . ASN A 1 115 ? 5.981 2.752 -20.020 1.00 89.81 115 ASN A CA 1
ATOM 940 C C . ASN A 1 115 ? 6.990 1.625 -20.257 1.00 89.81 115 ASN A C 1
ATOM 942 O O . ASN A 1 115 ? 7.940 1.807 -21.019 1.00 89.81 115 ASN A O 1
ATOM 946 N N . ASN A 1 116 ? 6.817 0.458 -19.644 1.00 92.75 116 ASN A N 1
ATOM 947 C CA . ASN A 1 116 ? 7.614 -0.716 -19.990 1.00 92.75 116 ASN A CA 1
ATOM 948 C C . ASN A 1 116 ? 6.829 -1.997 -19.696 1.00 92.75 116 ASN A C 1
ATOM 950 O O . ASN A 1 116 ? 7.036 -2.657 -18.675 1.00 92.75 116 ASN A O 1
ATOM 954 N N . VAL A 1 117 ? 5.953 -2.367 -20.632 1.00 91.12 117 VAL A N 1
ATOM 955 C CA . VAL A 1 117 ? 5.067 -3.536 -20.525 1.00 91.12 117 VAL A CA 1
ATOM 956 C C . VAL A 1 117 ? 5.869 -4.818 -20.313 1.00 91.12 117 VAL A C 1
ATOM 958 O O . VAL A 1 117 ? 5.466 -5.697 -19.540 1.00 91.12 117 VAL A O 1
ATOM 961 N N . THR A 1 118 ? 7.025 -4.931 -20.977 1.00 92.00 118 THR A N 1
ATOM 962 C CA . THR A 1 118 ? 7.900 -6.100 -20.852 1.00 92.00 118 THR A CA 1
ATOM 963 C C . THR A 1 118 ? 8.350 -6.283 -19.405 1.00 92.00 118 THR A C 1
ATOM 965 O O . THR A 1 118 ? 8.196 -7.367 -18.846 1.00 92.00 118 THR A O 1
ATOM 968 N N . TYR A 1 119 ? 8.873 -5.236 -18.769 1.00 94.75 119 TYR A N 1
ATOM 969 C CA . TYR A 1 119 ? 9.330 -5.314 -17.383 1.00 94.75 119 TYR A CA 1
ATOM 970 C C . TYR A 1 119 ? 8.178 -5.391 -16.399 1.00 94.75 119 TYR A C 1
ATOM 972 O O . TYR A 1 119 ? 8.207 -6.246 -15.512 1.00 94.75 119 TYR A O 1
ATOM 980 N N . PHE A 1 120 ? 7.145 -4.568 -16.581 1.00 94.50 120 PHE A N 1
ATOM 981 C CA . PHE A 1 120 ? 5.973 -4.539 -15.715 1.00 94.50 120 PHE A CA 1
ATOM 982 C C . PHE A 1 120 ? 5.332 -5.929 -15.582 1.00 94.50 120 PHE A C 1
ATOM 984 O O . PHE A 1 120 ? 5.133 -6.421 -14.469 1.00 94.50 120 PHE A O 1
ATOM 991 N N . SER A 1 121 ? 5.106 -6.617 -16.708 1.00 93.12 121 SER A N 1
ATOM 992 C CA . SER A 1 121 ? 4.530 -7.972 -16.726 1.00 93.12 121 SER A CA 1
ATOM 993 C C . SER A 1 121 ? 5.425 -9.032 -16.071 1.00 93.12 121 SER A C 1
ATOM 995 O O . SER A 1 121 ? 4.935 -10.045 -15.566 1.00 93.12 121 SER A O 1
ATOM 997 N N . GLN A 1 122 ? 6.739 -8.801 -16.023 1.00 95.50 122 GLN A N 1
ATOM 998 C CA . GLN A 1 122 ? 7.705 -9.741 -15.463 1.00 95.50 122 GLN A CA 1
ATOM 999 C C . GLN A 1 122 ? 7.968 -9.544 -13.968 1.00 95.50 122 GLN A C 1
ATOM 1001 O O . GLN A 1 122 ? 8.449 -10.494 -13.342 1.00 95.50 122 GLN A O 1
ATOM 1006 N N . VAL A 1 123 ? 7.624 -8.389 -13.375 1.00 95.94 123 VAL A N 1
ATOM 1007 C CA . VAL A 1 123 ? 7.909 -8.059 -11.961 1.00 95.94 123 VAL A CA 1
ATOM 1008 C C . VAL A 1 123 ? 7.503 -9.194 -11.017 1.00 95.94 123 VAL A C 1
ATOM 1010 O O . VAL A 1 123 ? 8.329 -9.686 -10.247 1.00 95.94 123 VAL A O 1
ATOM 1013 N N . GLY A 1 124 ? 6.252 -9.658 -11.093 1.00 95.12 124 GLY A N 1
ATOM 1014 C CA . GLY A 1 124 ? 5.760 -10.723 -10.212 1.00 95.12 124 GLY A CA 1
ATOM 1015 C C . GLY A 1 124 ? 6.561 -12.021 -10.359 1.00 95.12 124 GLY A C 1
ATOM 1016 O O . GLY A 1 124 ? 6.969 -12.625 -9.366 1.00 95.12 124 GLY A O 1
ATOM 1017 N N . SER A 1 125 ? 6.857 -12.417 -11.601 1.00 95.88 125 SER A N 1
ATOM 1018 C CA . SER A 1 125 ? 7.618 -13.637 -11.893 1.00 95.88 125 SER A CA 1
ATOM 1019 C C . SER A 1 125 ? 9.074 -13.559 -11.419 1.00 95.88 125 SER A C 1
ATOM 1021 O O . SER A 1 125 ? 9.601 -14.551 -10.913 1.00 95.88 125 SER A O 1
ATOM 1023 N N . LEU A 1 126 ? 9.707 -12.386 -11.534 1.00 96.44 126 LEU A N 1
ATOM 1024 C CA . LEU A 1 126 ? 11.081 -12.133 -11.101 1.00 96.44 126 LEU A CA 1
ATOM 1025 C C . LEU A 1 126 ? 11.215 -12.363 -9.593 1.00 96.44 126 LEU A C 1
ATOM 1027 O O . LEU A 1 126 ? 12.038 -13.160 -9.142 1.00 96.44 126 LEU A O 1
ATOM 1031 N N . TYR A 1 127 ? 10.351 -11.712 -8.818 1.00 96.00 127 TYR A N 1
ATOM 1032 C CA . TYR A 1 127 ? 10.326 -11.835 -7.364 1.00 96.00 127 TYR A CA 1
ATOM 1033 C C . TYR A 1 127 ? 9.936 -13.241 -6.895 1.00 96.00 127 TYR A C 1
ATOM 1035 O O . TYR A 1 127 ? 10.506 -13.750 -5.928 1.00 96.00 127 TYR A O 1
ATOM 1043 N N . ASN A 1 128 ? 9.018 -13.906 -7.602 1.00 95.19 128 ASN A N 1
ATOM 1044 C CA . ASN A 1 128 ? 8.643 -15.284 -7.300 1.00 95.19 128 ASN A CA 1
ATOM 1045 C C . ASN A 1 128 ? 9.817 -16.261 -7.493 1.00 95.19 128 ASN A C 1
ATOM 1047 O O . ASN A 1 128 ? 10.084 -17.079 -6.618 1.00 95.19 128 ASN A O 1
ATOM 1051 N N . LYS A 1 129 ? 10.576 -16.137 -8.593 1.00 96.50 129 LYS A N 1
ATOM 1052 C CA . LYS A 1 129 ? 11.788 -16.945 -8.834 1.00 96.50 129 LYS A CA 1
ATOM 1053 C C . LYS A 1 129 ? 12.861 -16.733 -7.763 1.00 96.50 129 LYS A C 1
ATOM 1055 O O . LYS A 1 129 ? 13.606 -17.657 -7.459 1.00 96.50 129 LYS A O 1
ATOM 1060 N N . ALA A 1 130 ? 12.918 -15.540 -7.173 1.00 95.56 130 ALA A N 1
ATOM 1061 C CA . ALA A 1 130 ? 13.818 -15.213 -6.070 1.00 95.56 130 ALA A CA 1
ATOM 1062 C C . ALA A 1 130 ? 13.304 -15.667 -4.685 1.00 95.56 130 ALA A C 1
ATOM 1064 O O . ALA A 1 130 ? 13.911 -15.312 -3.673 1.00 95.56 130 ALA A O 1
ATOM 1065 N N . GLY A 1 131 ? 12.182 -16.397 -4.615 1.00 95.69 131 GLY A N 1
ATOM 1066 C CA . GLY A 1 131 ? 11.583 -16.856 -3.356 1.00 95.69 131 GLY A CA 1
ATOM 1067 C C . GLY A 1 131 ? 11.018 -15.725 -2.492 1.00 95.69 131 GLY A C 1
ATOM 1068 O O . GLY A 1 131 ? 10.948 -15.856 -1.276 1.00 95.69 131 GLY A O 1
ATOM 1069 N N . LYS A 1 132 ? 10.669 -14.582 -3.094 1.00 95.06 132 LYS A N 1
ATOM 1070 C CA . LYS A 1 132 ? 10.145 -13.395 -2.399 1.00 95.06 132 LYS A CA 1
ATOM 1071 C C . LYS A 1 132 ? 8.882 -12.897 -3.103 1.00 95.06 132 LYS A C 1
ATOM 1073 O O . LYS A 1 132 ? 8.905 -11.795 -3.645 1.00 95.06 132 LYS A O 1
ATOM 1078 N N . PRO A 1 133 ? 7.799 -13.690 -3.155 1.00 95.94 133 PRO A N 1
ATOM 1079 C CA . PRO A 1 133 ? 6.647 -13.395 -4.000 1.00 95.94 133 PRO A CA 1
ATOM 1080 C C . PRO A 1 133 ? 6.016 -12.042 -3.654 1.00 95.94 133 PRO A C 1
ATOM 1082 O O . PRO A 1 133 ? 5.699 -11.753 -2.495 1.00 95.94 133 PRO A O 1
ATOM 1085 N N . VAL A 1 134 ? 5.758 -11.227 -4.676 1.00 96.38 134 VAL A N 1
ATOM 1086 C CA . VAL A 1 134 ? 5.076 -9.933 -4.539 1.00 96.38 134 VAL A CA 1
ATOM 1087 C C . VAL A 1 134 ? 3.812 -9.887 -5.385 1.00 96.38 134 VAL A C 1
ATOM 1089 O O . VAL A 1 134 ? 3.733 -10.503 -6.446 1.00 96.38 134 VAL A O 1
ATOM 1092 N N . ARG A 1 135 ? 2.845 -9.099 -4.927 1.00 94.75 135 ARG A N 1
ATOM 1093 C CA . ARG A 1 135 ? 1.693 -8.659 -5.706 1.00 94.75 135 ARG A CA 1
ATOM 1094 C C . ARG A 1 135 ? 1.949 -7.253 -6.226 1.00 94.75 135 ARG A C 1
ATOM 1096 O O . ARG A 1 135 ? 2.341 -6.383 -5.450 1.00 94.75 135 ARG A O 1
ATOM 1103 N N . VAL A 1 136 ? 1.681 -7.035 -7.508 1.00 95.38 136 VAL A N 1
ATOM 1104 C CA . VAL A 1 136 ? 1.557 -5.692 -8.083 1.00 95.38 136 VAL A CA 1
ATOM 1105 C C . VAL A 1 136 ? 0.119 -5.241 -7.844 1.00 95.38 136 VAL A C 1
ATOM 1107 O O . VAL A 1 136 ? -0.809 -5.947 -8.230 1.00 95.38 136 VAL A O 1
ATOM 1110 N N . VAL A 1 137 ? -0.068 -4.127 -7.144 1.00 94.69 137 VAL A N 1
ATOM 1111 C CA . VAL A 1 137 ? -1.387 -3.630 -6.723 1.00 94.69 137 VAL A CA 1
ATOM 1112 C C . VAL A 1 137 ? -1.524 -2.186 -7.172 1.00 94.69 137 VAL A C 1
ATOM 1114 O O . VAL A 1 137 ? -0.577 -1.414 -7.018 1.00 94.69 137 VAL A O 1
ATOM 1117 N N . ASP A 1 138 ? -2.680 -1.815 -7.719 1.00 94.75 138 ASP A N 1
ATOM 1118 C CA . ASP A 1 138 ? -2.956 -0.422 -8.070 1.00 94.75 138 ASP A CA 1
ATOM 1119 C C . ASP A 1 138 ? -2.843 0.468 -6.821 1.00 94.75 138 ASP A C 1
ATOM 1121 O O . ASP A 1 138 ? -3.251 0.091 -5.718 1.00 94.75 138 ASP A O 1
ATOM 1125 N N . GLU A 1 139 ? -2.239 1.648 -6.954 1.00 92.19 139 GLU A N 1
ATOM 1126 C CA . GLU A 1 139 ? -2.014 2.530 -5.813 1.00 92.19 139 GLU A CA 1
ATOM 1127 C C . GLU A 1 139 ? -3.335 2.960 -5.156 1.00 92.19 139 GLU A C 1
ATOM 1129 O O . GLU A 1 139 ? -3.394 3.077 -3.928 1.00 92.19 139 GLU A O 1
ATOM 1134 N N . SER A 1 140 ? -4.391 3.186 -5.942 1.00 91.62 140 SER A N 1
ATOM 1135 C CA . SER A 1 140 ? -5.698 3.588 -5.423 1.00 91.62 140 SER A CA 1
ATOM 1136 C C . SER A 1 140 ? -6.352 2.470 -4.609 1.00 91.62 140 SER A C 1
ATOM 1138 O O . SER A 1 140 ? -6.845 2.741 -3.513 1.00 91.62 140 SER A O 1
ATOM 1140 N N . GLU A 1 141 ? -6.250 1.218 -5.066 1.00 91.94 141 GLU A N 1
ATOM 1141 C CA . GLU A 1 141 ? -6.672 0.027 -4.315 1.00 91.94 141 GLU A CA 1
ATOM 1142 C C . GLU A 1 141 ? -5.835 -0.127 -3.035 1.00 91.94 141 GLU A C 1
ATOM 1144 O O . GLU A 1 141 ? -6.366 -0.285 -1.936 1.00 91.94 141 GLU A O 1
ATOM 1149 N N . CYS A 1 142 ? -4.509 0.009 -3.142 1.00 90.75 142 CYS A N 1
ATOM 1150 C CA . CYS A 1 142 ? -3.603 -0.124 -2.005 1.00 90.75 142 CYS A CA 1
ATOM 1151 C C . CYS A 1 142 ? -3.889 0.907 -0.899 1.00 90.75 142 CYS A C 1
ATOM 1153 O O . CYS A 1 142 ? -3.721 0.597 0.281 1.00 90.75 142 CYS A O 1
ATOM 1155 N N . ARG A 1 143 ? -4.317 2.127 -1.249 1.00 87.44 143 ARG A N 1
ATOM 1156 C CA . ARG A 1 143 ? -4.685 3.173 -0.275 1.00 87.44 143 ARG A CA 1
ATOM 1157 C C . ARG A 1 143 ? -5.957 2.852 0.508 1.00 87.44 143 ARG A C 1
ATOM 1159 O O . ARG A 1 143 ? -6.134 3.401 1.589 1.00 87.44 143 ARG A O 1
ATOM 1166 N N . GLN A 1 144 ? -6.813 1.983 -0.021 1.00 90.00 144 GLN A N 1
ATOM 1167 C CA . GLN A 1 144 ? -8.048 1.537 0.629 1.00 90.00 144 GLN A CA 1
ATOM 1168 C C . GLN A 1 144 ? -7.839 0.269 1.473 1.00 90.00 144 GLN A C 1
ATOM 1170 O O . GLN A 1 144 ? -8.769 -0.216 2.110 1.00 90.00 144 GLN A O 1
ATOM 1175 N N . CYS A 1 145 ? -6.621 -0.279 1.500 1.00 89.00 145 CYS A N 1
ATOM 1176 C CA . CYS A 1 145 ? -6.305 -1.483 2.253 1.00 89.00 145 CYS A CA 1
ATOM 1177 C C . CYS A 1 145 ? -6.317 -1.229 3.772 1.00 89.00 145 CYS A C 1
ATOM 1179 O O . CYS A 1 145 ? -5.538 -0.419 4.280 1.00 89.00 145 CYS A O 1
ATOM 1181 N N . GLU A 1 146 ? -7.118 -2.004 4.511 1.00 84.94 1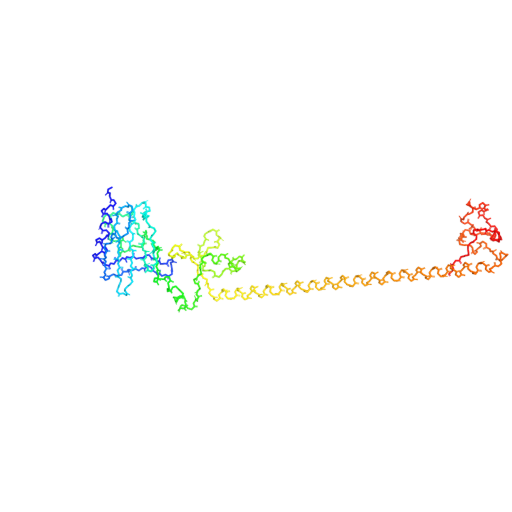46 GLU A N 1
ATOM 1182 C CA . GLU A 1 146 ? -7.241 -1.925 5.979 1.00 84.94 146 GLU A CA 1
ATOM 1183 C C . GLU A 1 146 ? -5.896 -2.126 6.707 1.00 84.94 146 GLU A C 1
ATOM 1185 O O . GLU A 1 146 ? -5.632 -1.517 7.750 1.00 84.94 146 GLU A O 1
ATOM 1190 N N . LEU A 1 147 ? -4.991 -2.919 6.121 1.00 83.62 147 LEU A N 1
ATOM 1191 C CA . LEU A 1 147 ? -3.636 -3.120 6.646 1.00 83.62 147 LEU A CA 1
ATOM 1192 C C . LEU A 1 147 ? -2.757 -1.871 6.483 1.00 83.62 147 LEU A C 1
ATOM 1194 O O . LEU A 1 147 ? -1.943 -1.550 7.350 1.00 83.62 147 LEU A O 1
ATOM 1198 N N . GLY A 1 148 ? -2.939 -1.135 5.383 1.00 72.12 148 GLY A N 1
ATOM 1199 C CA . GLY A 1 148 ? -2.219 0.109 5.109 1.00 72.12 148 GLY A CA 1
ATOM 1200 C C . GLY A 1 148 ? -2.557 1.218 6.108 1.00 72.12 148 GLY A C 1
ATOM 1201 O O . GLY A 1 148 ? -1.674 1.977 6.503 1.00 72.12 148 GLY A O 1
ATOM 1202 N N . CYS A 1 149 ? -3.808 1.268 6.571 1.00 67.69 149 CYS A N 1
ATOM 1203 C CA . CYS A 1 149 ? -4.282 2.244 7.557 1.00 67.69 149 CYS A CA 1
ATOM 1204 C C . CYS A 1 149 ? -3.876 1.919 9.006 1.00 67.69 149 CYS A C 1
ATOM 1206 O O . CYS A 1 149 ? -3.958 2.789 9.868 1.00 67.69 149 CYS A O 1
ATOM 1208 N N . SER A 1 150 ? -3.441 0.688 9.287 1.00 64.12 150 SER A N 1
ATOM 1209 C CA . SER A 1 150 ? -3.192 0.172 10.642 1.00 64.12 150 SER A CA 1
ATOM 1210 C C . SER A 1 150 ? -1.704 -0.045 10.962 1.00 64.12 150 SER A C 1
ATOM 1212 O O . SER A 1 150 ? -1.373 -0.821 11.855 1.00 64.12 150 SER A O 1
ATOM 1214 N N . TYR A 1 151 ? -0.796 0.644 10.256 1.00 64.25 151 TYR A N 1
ATOM 1215 C CA . TYR A 1 151 ? 0.675 0.542 10.380 1.00 64.25 151 TYR A CA 1
ATOM 1216 C C . TYR A 1 151 ? 1.292 -0.806 9.954 1.00 64.25 151 TYR A C 1
ATOM 1218 O O . TYR A 1 151 ? 2.505 -0.981 10.052 1.00 64.25 151 TYR A O 1
ATOM 1226 N N . HIS A 1 152 ? 0.497 -1.720 9.392 1.00 79.25 152 HIS A N 1
ATOM 1227 C CA . HIS A 1 152 ? 0.920 -3.050 8.938 1.00 79.25 152 HIS A CA 1
ATOM 1228 C C . HIS A 1 152 ? 0.919 -3.149 7.407 1.00 79.25 152 HIS A C 1
ATOM 1230 O O . HIS A 1 152 ? 0.471 -4.126 6.812 1.00 79.25 152 HIS A O 1
ATOM 1236 N N . CYS A 1 153 ? 1.421 -2.120 6.723 1.00 87.88 153 CYS A N 1
ATOM 1237 C CA . CYS A 1 153 ? 1.527 -2.164 5.270 1.00 87.88 153 CYS A CA 1
ATOM 1238 C C . CYS A 1 153 ? 2.602 -3.176 4.844 1.00 87.88 153 CYS A C 1
ATOM 1240 O O . CYS A 1 153 ? 3.772 -3.053 5.208 1.00 87.88 153 CYS A O 1
ATOM 1242 N N . ALA A 1 154 ? 2.223 -4.138 4.002 1.00 92.25 154 ALA A N 1
ATOM 1243 C CA . ALA A 1 154 ? 3.146 -5.103 3.402 1.00 92.25 154 ALA A CA 1
ATOM 1244 C C . ALA A 1 154 ? 3.894 -4.552 2.169 1.00 92.25 154 ALA A C 1
ATOM 1246 O O . ALA A 1 154 ? 4.500 -5.316 1.415 1.00 92.25 154 ALA A O 1
ATOM 1247 N N . GLY A 1 155 ? 3.830 -3.240 1.927 1.00 92.38 155 GLY A N 1
ATOM 1248 C CA . GLY A 1 155 ? 4.495 -2.585 0.806 1.00 92.38 155 GLY A CA 1
ATOM 1249 C C . GLY A 1 155 ? 6.019 -2.711 0.872 1.00 92.38 155 GLY A C 1
ATOM 1250 O O . GLY A 1 155 ? 6.609 -2.749 1.953 1.00 92.38 155 GLY A O 1
ATOM 1251 N N . VAL A 1 156 ? 6.679 -2.757 -0.285 1.00 91.44 156 VAL A N 1
ATOM 1252 C CA . VAL A 1 156 ? 8.146 -2.686 -0.371 1.00 91.44 156 VAL A CA 1
ATOM 1253 C C . VAL A 1 156 ? 8.596 -1.277 0.036 1.00 91.44 156 VAL A C 1
ATOM 1255 O O . VAL A 1 156 ? 8.247 -0.324 -0.662 1.00 91.44 156 VAL A O 1
ATOM 1258 N N . PRO A 1 157 ? 9.323 -1.111 1.157 1.00 88.44 157 PRO A N 1
ATOM 1259 C CA . PRO A 1 157 ? 9.716 0.207 1.633 1.00 88.44 157 PRO A CA 1
ATOM 1260 C C . PRO A 1 157 ? 10.850 0.784 0.783 1.00 88.44 157 PRO A C 1
ATOM 1262 O O . PRO A 1 157 ? 11.718 0.050 0.310 1.00 88.44 157 PRO A O 1
ATOM 1265 N N . VAL A 1 158 ? 10.865 2.107 0.653 1.00 86.38 158 VAL A N 1
ATOM 1266 C CA . VAL A 1 158 ? 11.983 2.880 0.102 1.00 86.38 158 VAL A CA 1
ATOM 1267 C C . VAL A 1 158 ? 12.569 3.720 1.230 1.00 86.38 158 VAL A C 1
ATOM 1269 O O . VAL A 1 158 ? 11.840 4.211 2.095 1.00 86.38 158 VAL A O 1
ATOM 1272 N N . TYR A 1 159 ? 13.894 3.851 1.253 1.00 78.12 159 TYR A N 1
ATOM 1273 C CA . TYR A 1 159 ? 14.581 4.633 2.273 1.00 78.12 159 TYR A CA 1
ATOM 1274 C C . TYR A 1 159 ? 14.107 6.093 2.243 1.00 78.12 159 TYR A C 1
ATOM 1276 O O . TYR A 1 159 ? 14.160 6.749 1.205 1.00 78.12 159 TYR A O 1
ATOM 1284 N N . SER A 1 160 ? 13.649 6.595 3.389 1.00 69.62 160 SER A N 1
ATOM 1285 C CA . SER A 1 160 ? 13.132 7.953 3.548 1.00 69.62 160 SER A CA 1
ATOM 1286 C C . SER A 1 160 ? 13.910 8.671 4.643 1.00 69.62 160 SER A C 1
ATOM 1288 O O . SER A 1 160 ? 13.874 8.277 5.807 1.00 69.62 160 SER A O 1
ATOM 1290 N N . LEU A 1 161 ? 14.574 9.769 4.273 1.00 68.12 161 LEU A N 1
ATOM 1291 C CA . LEU A 1 161 ? 15.283 10.655 5.206 1.00 68.12 161 LEU A CA 1
ATOM 1292 C C . LEU A 1 161 ? 14.332 11.430 6.135 1.00 68.12 161 LEU A C 1
ATOM 1294 O O . LEU A 1 161 ? 14.767 12.018 7.118 1.00 68.12 161 LEU A O 1
ATOM 1298 N N . THR A 1 162 ? 13.033 11.442 5.823 1.00 72.31 162 THR A N 1
ATOM 1299 C CA . THR A 1 162 ? 12.012 12.221 6.545 1.00 72.31 162 THR A CA 1
ATOM 1300 C C . THR A 1 162 ? 11.329 11.439 7.670 1.00 72.31 162 THR A C 1
ATOM 1302 O O . THR A 1 162 ? 10.466 11.981 8.351 1.00 72.31 162 THR A O 1
ATOM 1305 N N . GLY A 1 163 ? 11.658 10.151 7.845 1.00 64.50 163 GLY A N 1
ATOM 1306 C CA . GLY A 1 163 ? 10.993 9.260 8.807 1.00 64.50 163 GLY A CA 1
ATOM 1307 C C . GLY A 1 163 ? 9.569 8.840 8.411 1.00 64.50 163 GLY A C 1
ATOM 1308 O O . GLY A 1 163 ? 8.979 7.984 9.063 1.00 64.50 163 GLY A O 1
ATOM 1309 N N . ILE A 1 164 ? 9.017 9.396 7.328 1.00 69.75 164 ILE A N 1
ATOM 1310 C CA . ILE A 1 164 ? 7.736 8.974 6.755 1.00 69.75 164 ILE A CA 1
ATOM 1311 C C . ILE A 1 164 ? 7.959 7.679 5.972 1.00 69.75 164 ILE A C 1
ATOM 1313 O O . ILE A 1 164 ? 8.823 7.643 5.091 1.00 69.75 164 ILE A O 1
ATOM 1317 N N . ASN A 1 165 ? 7.159 6.644 6.253 1.00 70.25 165 ASN A N 1
ATOM 1318 C CA . ASN A 1 165 ? 7.164 5.398 5.485 1.00 70.25 165 ASN A CA 1
ATOM 1319 C C . ASN A 1 165 ? 6.815 5.683 4.019 1.00 70.25 165 ASN A C 1
ATOM 1321 O O . ASN A 1 165 ? 5.678 6.027 3.692 1.00 70.25 165 ASN A O 1
ATOM 1325 N N . GLN A 1 166 ? 7.801 5.522 3.140 1.00 84.44 166 GLN A N 1
ATOM 1326 C CA . GLN A 1 166 ? 7.622 5.579 1.696 1.00 84.44 166 GLN A CA 1
ATOM 1327 C C . GLN A 1 166 ? 7.690 4.167 1.125 1.00 84.44 166 GLN A C 1
ATOM 1329 O O . GLN A 1 166 ? 8.446 3.323 1.608 1.00 84.44 166 GLN A O 1
ATOM 1334 N N . TYR A 1 167 ? 6.889 3.914 0.096 1.00 89.44 167 TYR A N 1
ATOM 1335 C CA . TYR A 1 167 ? 6.820 2.621 -0.575 1.00 89.44 167 TYR A CA 1
ATOM 1336 C C . TYR A 1 167 ? 7.210 2.776 -2.036 1.00 89.44 167 TYR A C 1
ATOM 1338 O O . TYR A 1 167 ? 6.993 3.835 -2.623 1.00 89.44 167 TYR A O 1
ATOM 1346 N N . LEU A 1 168 ? 7.771 1.716 -2.614 1.00 92.38 168 LEU A N 1
ATOM 1347 C CA . LEU A 1 168 ? 8.142 1.692 -4.021 1.00 92.38 168 LEU A CA 1
ATOM 1348 C C . LEU A 1 168 ? 6.881 1.849 -4.872 1.00 92.38 168 LEU A C 1
ATOM 1350 O O . LEU A 1 168 ? 5.931 1.074 -4.726 1.00 92.38 168 LEU A O 1
ATOM 1354 N N . VAL A 1 169 ? 6.894 2.853 -5.746 1.00 92.88 169 VAL A N 1
ATOM 1355 C CA . VAL A 1 169 ? 5.833 3.120 -6.716 1.00 92.88 169 VAL A CA 1
ATOM 1356 C C . VAL A 1 169 ? 6.418 2.966 -8.110 1.00 92.88 169 VAL A C 1
ATOM 1358 O O . VAL A 1 169 ? 7.412 3.616 -8.429 1.00 92.88 169 VAL A O 1
ATOM 1361 N N . ILE A 1 170 ? 5.791 2.116 -8.916 1.00 93.88 170 ILE A N 1
ATOM 1362 C CA . ILE A 1 170 ? 6.077 1.968 -10.344 1.00 93.88 170 ILE A CA 1
ATOM 1363 C C . ILE A 1 170 ? 4.952 2.635 -11.135 1.00 93.88 170 ILE A C 1
ATOM 1365 O O . ILE A 1 170 ? 3.792 2.584 -10.721 1.00 93.88 170 ILE A O 1
ATOM 1369 N N . GLU A 1 171 ? 5.290 3.288 -12.240 1.00 89.88 171 GLU A N 1
ATOM 1370 C CA . GLU A 1 171 ? 4.326 3.901 -13.152 1.00 89.88 171 GLU A CA 1
ATOM 1371 C C . GLU A 1 171 ? 4.274 3.075 -14.438 1.00 89.88 171 GLU A C 1
ATOM 1373 O O . GLU A 1 171 ? 5.315 2.703 -14.978 1.00 89.88 171 GLU A O 1
ATOM 1378 N N . GLU A 1 172 ? 3.067 2.762 -14.896 1.00 86.81 172 GLU A N 1
ATOM 1379 C CA . GLU A 1 172 ? 2.816 2.053 -16.149 1.00 86.81 172 GLU A CA 1
ATOM 1380 C C . GLU A 1 172 ? 1.552 2.643 -16.777 1.00 86.81 172 GLU A C 1
ATOM 1382 O O . GLU A 1 172 ? 0.491 2.678 -16.152 1.00 86.81 172 GLU A O 1
ATOM 1387 N N . SER A 1 173 ? 1.665 3.143 -18.006 1.00 82.06 173 SER A N 1
ATOM 1388 C CA . SER A 1 173 ? 0.566 3.712 -18.796 1.00 82.06 173 SER A CA 1
ATOM 1389 C C . SER A 1 173 ? -0.204 4.817 -18.054 1.00 82.06 173 SER A C 1
ATOM 1391 O O . SER A 1 173 ? -1.426 4.911 -18.141 1.00 82.06 173 SER A O 1
ATOM 1393 N N . GLY A 1 174 ? 0.510 5.643 -17.280 1.00 82.12 174 GLY A N 1
ATOM 1394 C CA . GLY A 1 174 ? -0.066 6.720 -16.463 1.00 82.12 174 GLY A CA 1
ATOM 1395 C C . GLY A 1 174 ? -0.743 6.258 -15.165 1.00 82.12 174 GLY A C 1
ATOM 1396 O O . GLY A 1 174 ? -1.208 7.092 -14.385 1.00 82.12 174 GLY A O 1
ATOM 1397 N N . HIS A 1 175 ? -0.774 4.952 -14.898 1.00 88.12 175 HIS A N 1
ATOM 1398 C CA . HIS A 1 175 ? -1.241 4.377 -13.643 1.00 88.12 175 HIS A CA 1
ATOM 1399 C C . HIS A 1 175 ? -0.072 4.109 -12.700 1.00 88.12 175 HIS A C 1
ATOM 1401 O O . HIS A 1 175 ? 1.043 3.807 -13.122 1.00 88.12 175 HIS A O 1
ATOM 1407 N N . LYS A 1 176 ? -0.332 4.218 -11.397 1.00 92.88 176 LYS A N 1
ATOM 1408 C CA . LYS A 1 176 ? 0.662 3.982 -10.349 1.00 92.88 176 LYS A CA 1
ATOM 1409 C C . LYS A 1 176 ? 0.355 2.685 -9.635 1.00 92.88 176 LYS A C 1
ATOM 1411 O O . LYS A 1 176 ? -0.775 2.465 -9.212 1.00 92.88 176 LYS A O 1
ATOM 1416 N N . TYR A 1 177 ? 1.385 1.881 -9.421 1.00 95.06 177 TYR A N 1
ATOM 1417 C CA . TYR A 1 177 ? 1.285 0.598 -8.743 1.00 95.06 177 TYR A CA 1
ATOM 1418 C C . TYR A 1 177 ? 2.296 0.505 -7.609 1.00 95.06 177 TYR A C 1
ATOM 1420 O O . TYR A 1 177 ? 3.367 1.111 -7.643 1.00 95.06 177 TYR A O 1
ATOM 1428 N N . ARG A 1 178 ? 1.961 -0.289 -6.596 1.00 94.50 178 ARG A N 1
ATOM 1429 C CA . ARG A 1 178 ? 2.838 -0.644 -5.480 1.00 94.50 178 ARG A CA 1
ATOM 1430 C C . ARG A 1 178 ? 3.109 -2.138 -5.486 1.00 94.50 178 ARG A C 1
ATOM 1432 O O . ARG A 1 178 ? 2.301 -2.931 -5.966 1.00 94.50 178 ARG A O 1
ATOM 1439 N N . LEU A 1 179 ? 4.239 -2.518 -4.900 1.00 95.38 179 LEU A N 1
ATOM 1440 C CA . LEU A 1 179 ? 4.575 -3.919 -4.664 1.00 95.38 179 LEU A CA 1
ATOM 1441 C C . LEU A 1 179 ? 4.266 -4.292 -3.217 1.00 95.38 179 LEU A C 1
ATOM 1443 O O . LEU A 1 179 ? 4.842 -3.719 -2.292 1.00 95.38 179 LEU A O 1
ATOM 1447 N N . CYS A 1 180 ? 3.391 -5.275 -3.026 1.00 94.38 180 CYS A N 1
ATOM 1448 C CA . CYS A 1 180 ? 3.059 -5.843 -1.722 1.00 94.38 180 CYS A CA 1
ATOM 1449 C C . CYS A 1 180 ? 3.719 -7.213 -1.561 1.00 94.38 180 CYS A C 1
ATOM 1451 O O . CYS A 1 180 ? 3.529 -8.099 -2.390 1.00 94.38 180 CYS A O 1
ATOM 1453 N N . LYS A 1 181 ? 4.469 -7.417 -0.477 1.00 95.06 181 LYS A N 1
ATOM 1454 C CA . LYS A 1 181 ? 5.074 -8.709 -0.127 1.00 95.06 181 LYS A CA 1
ATOM 1455 C C . LYS A 1 181 ? 3.969 -9.698 0.247 1.00 95.06 181 LYS A C 1
ATOM 1457 O O . LYS A 1 181 ? 3.281 -9.488 1.243 1.00 95.06 181 LYS A O 1
ATOM 1462 N N . SER A 1 182 ? 3.799 -10.760 -0.538 1.00 94.25 182 SER A N 1
ATOM 1463 C CA . SER A 1 182 ? 2.606 -11.620 -0.473 1.00 94.25 182 SER A CA 1
ATOM 1464 C C . SER A 1 182 ? 2.486 -12.363 0.855 1.00 94.25 182 SER A C 1
ATOM 1466 O O . SER A 1 182 ? 1.433 -12.324 1.482 1.00 94.25 182 SER A O 1
ATOM 1468 N N . GLU A 1 183 ? 3.574 -12.980 1.317 1.00 93.19 183 GLU A N 1
ATOM 1469 C CA . GLU A 1 183 ? 3.598 -13.708 2.594 1.00 93.19 183 GLU A CA 1
ATOM 1470 C C . GLU A 1 183 ? 3.343 -12.773 3.779 1.00 93.19 183 GLU A C 1
ATOM 1472 O O . GLU A 1 183 ? 2.548 -13.068 4.666 1.00 93.19 183 GLU A O 1
ATOM 1477 N N . LEU A 1 184 ? 3.975 -11.596 3.765 1.00 92.69 184 LEU A N 1
ATOM 1478 C CA . LEU A 1 184 ? 3.806 -10.608 4.824 1.00 92.69 184 LEU A CA 1
ATOM 1479 C C . LEU A 1 184 ? 2.368 -10.081 4.870 1.00 92.69 184 LEU A C 1
ATOM 1481 O O . LEU A 1 184 ? 1.800 -9.936 5.947 1.00 92.69 184 LEU A O 1
ATOM 1485 N N . PHE A 1 185 ? 1.773 -9.835 3.701 1.00 92.94 185 PHE A N 1
ATOM 1486 C CA . PHE A 1 185 ? 0.374 -9.442 3.581 1.00 92.94 185 PHE A CA 1
ATOM 1487 C C . PHE A 1 185 ? -0.562 -10.506 4.167 1.00 92.94 185 PHE A C 1
ATOM 1489 O O . PHE A 1 185 ? -1.423 -10.166 4.969 1.00 92.94 185 PHE A O 1
ATOM 1496 N N . GLN A 1 186 ? -0.366 -11.784 3.822 1.00 92.31 186 GLN A N 1
ATOM 1497 C CA . GLN A 1 186 ? -1.176 -12.887 4.354 1.00 92.31 186 GLN A CA 1
ATOM 1498 C C . GLN A 1 186 ? -1.062 -12.997 5.877 1.00 92.31 186 GLN A C 1
ATOM 1500 O O . GLN A 1 186 ? -2.079 -13.100 6.558 1.00 92.31 186 GLN A O 1
ATOM 1505 N N . ASN A 1 187 ? 0.156 -12.907 6.415 1.00 91.81 187 ASN A N 1
ATOM 1506 C CA . ASN A 1 187 ? 0.387 -12.959 7.858 1.00 91.81 187 ASN A CA 1
ATOM 1507 C C . ASN A 1 187 ? -0.301 -11.794 8.583 1.00 91.81 187 ASN A C 1
ATOM 1509 O O . ASN A 1 187 ? -0.984 -12.001 9.583 1.00 91.81 187 ASN A O 1
ATOM 1513 N N . TYR A 1 188 ? -0.158 -10.571 8.068 1.00 91.81 188 TYR A N 1
ATOM 1514 C CA . TYR A 1 188 ? -0.804 -9.393 8.648 1.00 91.81 188 TYR A CA 1
ATOM 1515 C C . TYR A 1 188 ? -2.324 -9.439 8.535 1.00 91.81 188 TYR A C 1
ATOM 1517 O O . TYR A 1 188 ? -3.009 -9.018 9.462 1.00 91.81 188 TYR A O 1
ATOM 1525 N N . GLN A 1 189 ? -2.858 -9.981 7.442 1.00 90.56 189 GLN A N 1
ATOM 1526 C CA . GLN A 1 189 ? -4.294 -10.161 7.282 1.00 90.56 189 GLN A CA 1
ATOM 1527 C C . GLN A 1 189 ? -4.854 -11.155 8.308 1.00 90.56 189 GLN A C 1
ATOM 1529 O O . GLN A 1 189 ? -5.825 -10.840 8.992 1.00 90.56 189 GLN A O 1
ATOM 1534 N N . GLN A 1 190 ? -4.210 -12.314 8.473 1.00 92.00 190 GLN A N 1
ATOM 1535 C CA . GLN A 1 190 ? -4.609 -13.308 9.474 1.00 92.00 190 GLN A CA 1
ATOM 1536 C C . GLN A 1 190 ? -4.537 -12.741 10.896 1.00 92.00 190 GLN A C 1
ATOM 1538 O O . GLN A 1 190 ? -5.450 -12.945 11.695 1.00 92.00 190 GLN A O 1
ATOM 1543 N N . GLU A 1 191 ? -3.473 -11.999 11.209 1.00 90.88 191 GLU A N 1
ATOM 1544 C CA . GLU A 1 191 ? -3.314 -11.357 12.512 1.00 90.88 191 GLU A CA 1
ATOM 1545 C C . GLU A 1 191 ? -4.404 -10.311 12.768 1.00 90.88 191 GLU A C 1
ATOM 1547 O O . GLU A 1 191 ? -5.008 -10.282 13.841 1.00 90.88 191 GLU A O 1
ATOM 1552 N N . TYR A 1 192 ? -4.697 -9.480 11.769 1.00 88.94 192 TYR A N 1
ATOM 1553 C CA . TYR A 1 192 ? -5.747 -8.473 11.847 1.00 88.94 192 TYR A CA 1
ATOM 1554 C C . TYR A 1 192 ? -7.125 -9.105 12.088 1.00 88.94 192 TYR A C 1
ATOM 1556 O O . TYR A 1 192 ? -7.847 -8.690 12.999 1.00 88.94 192 TYR A O 1
ATOM 1564 N N . GLU A 1 193 ? -7.472 -10.147 11.329 1.00 91.00 193 GLU A N 1
ATOM 1565 C CA . GLU A 1 193 ? -8.724 -10.894 11.492 1.00 91.00 193 GLU A CA 1
ATOM 1566 C C . GLU A 1 193 ? -8.812 -11.554 12.876 1.00 91.00 193 GLU A C 1
ATOM 1568 O O . GLU A 1 193 ? -9.856 -11.487 13.536 1.00 91.00 193 GLU A O 1
ATOM 1573 N N . ARG A 1 194 ? -7.700 -12.114 13.371 1.00 92.50 194 ARG A N 1
ATOM 1574 C CA . ARG A 1 194 ? -7.609 -12.678 14.721 1.00 92.50 194 ARG A CA 1
ATOM 1575 C C . ARG A 1 194 ? -7.898 -11.619 15.782 1.00 92.50 194 ARG A C 1
ATOM 1577 O O . ARG A 1 194 ? -8.816 -11.810 16.580 1.00 92.50 194 ARG A O 1
ATOM 1584 N N . ILE A 1 195 ? -7.185 -10.491 15.761 1.00 91.00 195 ILE A N 1
ATOM 1585 C CA . ILE A 1 195 ? -7.368 -9.388 16.720 1.00 91.00 195 ILE A CA 1
ATOM 1586 C C . ILE A 1 195 ? -8.807 -8.862 16.678 1.00 91.00 195 ILE A C 1
ATOM 1588 O O . ILE A 1 195 ? -9.42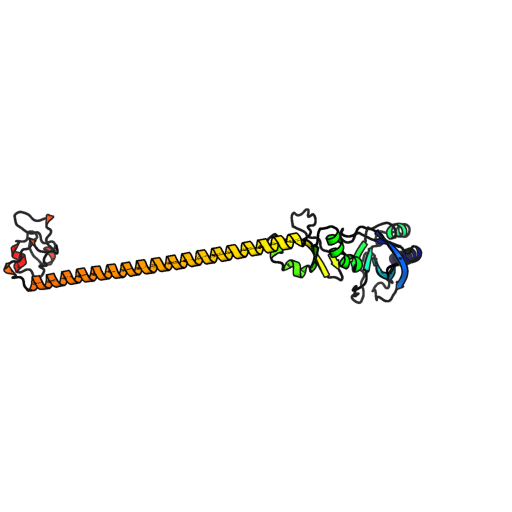7 -8.651 17.724 1.00 91.00 195 ILE A O 1
ATOM 1592 N N . LYS A 1 196 ? -9.365 -8.679 15.477 1.00 90.94 196 LYS A N 1
ATOM 1593 C CA . LYS A 1 196 ? -10.749 -8.232 15.288 1.00 90.94 196 LYS A CA 1
ATOM 1594 C C . LYS A 1 196 ? -11.736 -9.198 15.945 1.00 90.94 196 LYS A C 1
ATOM 1596 O O . LYS A 1 196 ? -12.559 -8.771 16.754 1.00 90.94 196 LYS A O 1
ATOM 1601 N N . SER A 1 197 ? -11.598 -10.498 15.681 1.00 94.75 197 SER A N 1
ATOM 1602 C CA . SER A 1 197 ? -12.471 -11.530 16.253 1.00 94.75 197 SER A CA 1
ATOM 1603 C C . SER A 1 197 ? -12.376 -11.618 17.785 1.00 94.75 197 SER A C 1
ATOM 1605 O O . SER A 1 197 ? -13.392 -11.779 18.469 1.00 94.75 197 SER A O 1
ATOM 1607 N N . GLU A 1 198 ? -11.174 -11.455 18.350 1.00 95.75 198 GLU A N 1
ATOM 1608 C CA . GLU A 1 198 ? -10.962 -11.441 19.797 1.00 95.75 198 GLU A CA 1
ATOM 1609 C C . GLU A 1 198 ? -11.604 -10.221 20.456 1.00 95.75 198 GLU A C 1
ATOM 1611 O O . GLU A 1 198 ? -12.230 -10.350 21.512 1.00 95.75 198 GLU A O 1
ATOM 1616 N N . ASN A 1 199 ? -11.475 -9.046 19.840 1.00 94.75 199 ASN A N 1
ATOM 1617 C CA . ASN A 1 199 ? -12.088 -7.818 20.336 1.00 94.75 199 ASN A CA 1
ATOM 1618 C C . ASN A 1 199 ? -13.615 -7.914 20.306 1.00 94.75 199 ASN A C 1
ATOM 1620 O O . ASN A 1 199 ? -14.258 -7.643 21.318 1.00 94.75 199 ASN A O 1
ATOM 1624 N N . GLU A 1 200 ? -14.199 -8.408 19.214 1.00 96.38 200 GLU A N 1
ATOM 1625 C CA . GLU A 1 200 ? -15.641 -8.663 19.141 1.00 96.38 200 GLU A CA 1
ATOM 1626 C C . GLU A 1 200 ? -16.108 -9.662 20.208 1.00 96.38 200 GLU A C 1
ATOM 1628 O O . GLU A 1 200 ? -17.164 -9.490 20.819 1.00 96.38 200 GLU A O 1
ATOM 1633 N N . ARG A 1 201 ? -15.319 -10.712 20.479 1.00 96.75 201 ARG A N 1
ATOM 1634 C CA . ARG A 1 201 ? -15.624 -11.673 21.546 1.00 96.75 201 ARG A CA 1
ATOM 1635 C C . ARG A 1 201 ? -15.587 -11.014 22.925 1.00 96.75 201 ARG A C 1
ATOM 1637 O O . ARG A 1 201 ? -16.480 -11.273 23.729 1.00 96.75 201 ARG A O 1
ATOM 1644 N N . LYS A 1 202 ? -14.581 -10.179 23.202 1.00 97.12 202 LYS A N 1
ATOM 1645 C CA . LYS A 1 202 ? -14.463 -9.434 24.466 1.00 97.12 202 LYS A CA 1
ATOM 1646 C C . LYS A 1 202 ? -15.648 -8.493 24.665 1.00 97.12 202 LYS A C 1
ATOM 1648 O O . LYS A 1 202 ? -16.215 -8.481 25.752 1.00 97.12 202 LYS A O 1
ATOM 1653 N N . GLU A 1 203 ? -16.064 -7.775 23.626 1.00 97.25 203 GLU A N 1
ATOM 1654 C CA . GLU A 1 203 ? -17.232 -6.890 23.701 1.00 97.25 203 GLU A CA 1
ATOM 1655 C C . GLU A 1 203 ? -18.532 -7.669 23.942 1.00 97.25 203 GLU A C 1
ATOM 1657 O O . GLU A 1 203 ? -19.317 -7.287 24.806 1.00 97.25 203 GLU A O 1
ATOM 1662 N N . ARG A 1 204 ? -18.724 -8.832 23.298 1.00 97.00 204 ARG A N 1
ATOM 1663 C CA . ARG A 1 204 ? -19.873 -9.714 23.590 1.00 97.00 204 ARG A CA 1
ATOM 1664 C C . ARG A 1 204 ? -19.902 -10.199 25.044 1.00 97.00 204 ARG A C 1
ATOM 1666 O O . ARG A 1 204 ? -20.977 -10.292 25.631 1.00 97.00 204 ARG A O 1
ATOM 1673 N N . ILE A 1 205 ? -18.742 -10.520 25.623 1.00 97.31 205 ILE A N 1
ATOM 1674 C CA . ILE A 1 205 ? -18.641 -10.941 27.030 1.00 97.31 205 ILE A CA 1
ATOM 1675 C C . ILE A 1 205 ? -18.987 -9.776 27.961 1.00 97.31 205 ILE A C 1
ATOM 1677 O O . ILE A 1 205 ? -19.845 -9.942 28.824 1.00 97.31 205 ILE A O 1
ATOM 1681 N N . LYS A 1 206 ? -18.396 -8.594 27.745 1.00 97.31 206 LYS A N 1
ATOM 1682 C CA . LYS A 1 206 ? -18.691 -7.391 28.540 1.00 97.31 206 LYS A CA 1
ATOM 1683 C C . LYS A 1 206 ? -20.171 -7.014 28.489 1.00 97.31 206 LYS A C 1
ATOM 1685 O O . LYS A 1 206 ? -20.756 -6.674 29.513 1.00 97.31 206 LYS A O 1
ATOM 1690 N N . GLU A 1 207 ? -20.785 -7.091 27.309 1.00 97.31 207 GLU A N 1
ATOM 1691 C CA . GLU A 1 207 ? -22.212 -6.817 27.134 1.00 97.31 207 GLU A CA 1
ATOM 1692 C C . GLU A 1 207 ? -23.068 -7.802 27.938 1.00 97.31 207 GLU A C 1
ATOM 1694 O O . GLU A 1 207 ? -23.971 -7.396 28.668 1.00 97.31 207 GLU A O 1
ATOM 1699 N N . LYS A 1 208 ? -22.744 -9.099 27.868 1.00 97.31 208 LYS A N 1
ATOM 1700 C CA . LYS A 1 208 ? -23.438 -10.135 28.639 1.00 97.31 208 LYS A CA 1
ATOM 1701 C C . LYS A 1 208 ? -23.296 -9.914 30.147 1.00 97.31 208 LYS A C 1
ATOM 1703 O O . LYS A 1 208 ? -24.293 -9.983 30.860 1.00 97.31 208 LYS A O 1
ATOM 1708 N N . GLU A 1 209 ? -22.094 -9.608 30.629 1.00 97.25 209 GLU A N 1
ATOM 1709 C CA . GLU A 1 209 ? -21.845 -9.309 32.045 1.00 97.25 209 GLU A CA 1
ATOM 1710 C C . GLU A 1 209 ? -22.635 -8.081 32.518 1.00 97.25 209 GLU A C 1
ATOM 1712 O O . GLU A 1 209 ? -23.197 -8.102 33.617 1.00 97.25 209 GLU A O 1
ATOM 1717 N N . ARG A 1 210 ? -22.740 -7.037 31.680 1.00 97.50 210 ARG A N 1
ATOM 1718 C CA . ARG A 1 210 ? -23.547 -5.846 31.979 1.00 97.50 210 ARG A CA 1
ATOM 1719 C C . ARG A 1 210 ? -25.029 -6.195 32.101 1.00 97.50 210 ARG A C 1
ATOM 1721 O O . ARG A 1 210 ? -25.653 -5.837 33.098 1.00 97.50 210 ARG A O 1
ATOM 1728 N N . LEU A 1 211 ? -25.571 -6.941 31.138 1.00 97.38 211 LEU A N 1
ATOM 1729 C CA . LEU A 1 211 ? -26.971 -7.377 31.150 1.00 97.38 211 LEU A CA 1
ATOM 1730 C C . LEU A 1 211 ? -27.285 -8.269 32.359 1.00 97.38 211 LEU A C 1
ATOM 1732 O O . LEU A 1 211 ? -28.325 -8.109 32.998 1.00 97.38 211 LEU A O 1
ATOM 1736 N N . GLU A 1 212 ? -26.382 -9.183 32.718 1.00 97.00 212 GLU A N 1
ATOM 1737 C CA . GLU A 1 212 ? -26.535 -10.027 33.905 1.00 97.00 212 GLU A CA 1
ATOM 1738 C C . GLU A 1 212 ? -26.479 -9.215 35.206 1.00 97.00 212 GLU A C 1
ATOM 1740 O O . GLU A 1 212 ? -27.263 -9.470 36.122 1.00 97.00 212 GLU A O 1
ATOM 1745 N N . ALA A 1 213 ? -25.590 -8.222 35.301 1.00 97.06 213 ALA A N 1
ATOM 1746 C CA . ALA A 1 213 ? -25.515 -7.332 36.457 1.00 97.06 213 ALA A CA 1
ATOM 1747 C C . ALA A 1 213 ? -26.782 -6.473 36.603 1.00 97.06 213 ALA A C 1
ATOM 1749 O O . ALA A 1 213 ? -27.324 -6.363 37.704 1.00 97.06 213 ALA A O 1
ATOM 1750 N N . GLU A 1 214 ? -27.297 -5.924 35.501 1.00 96.75 214 GLU A N 1
ATOM 1751 C CA . GLU A 1 214 ? -28.565 -5.187 35.484 1.00 96.75 214 GLU A CA 1
ATOM 1752 C C . GLU A 1 214 ? -29.748 -6.078 35.888 1.00 96.75 214 GLU A C 1
ATOM 1754 O O . GLU A 1 214 ? -30.607 -5.655 36.666 1.00 96.75 214 GLU A O 1
ATOM 1759 N N . ALA A 1 215 ? -29.787 -7.326 35.412 1.00 97.00 215 ALA A N 1
ATOM 1760 C CA . ALA A 1 215 ? -30.823 -8.285 35.782 1.00 97.00 215 ALA A CA 1
ATOM 1761 C C . ALA A 1 215 ? -30.766 -8.665 37.271 1.00 97.00 215 ALA A C 1
ATOM 1763 O O . ALA A 1 215 ? -31.815 -8.748 37.913 1.00 97.00 215 ALA A O 1
ATOM 1764 N N . ARG A 1 216 ? -29.564 -8.860 37.839 1.00 96.62 216 ARG A N 1
ATOM 1765 C CA . ARG A 1 216 ? -29.382 -9.098 39.283 1.00 96.62 216 ARG A CA 1
ATOM 1766 C C . ARG A 1 216 ? -29.877 -7.915 40.107 1.00 96.62 216 ARG A C 1
ATOM 1768 O O . ARG A 1 216 ? -30.700 -8.109 40.993 1.00 96.62 216 ARG A O 1
ATOM 1775 N N . LYS A 1 217 ? -29.471 -6.695 39.744 1.00 96.81 217 LYS A N 1
ATOM 1776 C CA . LYS A 1 217 ? -29.895 -5.475 40.441 1.00 96.81 217 LYS A CA 1
ATOM 1777 C C . LYS A 1 217 ? -31.418 -5.300 40.428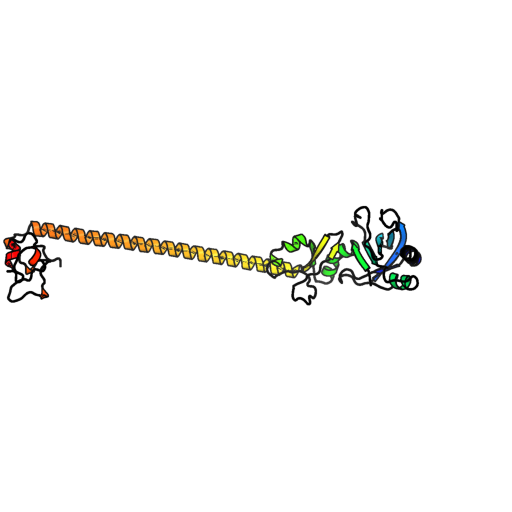 1.00 96.81 217 LYS A C 1
ATOM 1779 O O . LYS A 1 217 ? -32.005 -4.992 41.457 1.00 96.81 217 LYS A O 1
ATOM 1784 N N . LYS A 1 218 ? -32.076 -5.562 39.291 1.00 96.50 218 LYS A N 1
ATOM 1785 C CA . LYS A 1 218 ? -33.548 -5.521 39.199 1.00 96.50 218 LYS A CA 1
ATOM 1786 C C . LYS A 1 218 ? -34.227 -6.548 40.107 1.00 96.50 218 LYS A C 1
ATOM 1788 O O . LYS A 1 218 ? -35.249 -6.228 40.704 1.00 96.50 218 LYS A O 1
ATOM 1793 N N . LYS A 1 219 ? -33.680 -7.765 40.214 1.00 96.31 219 LYS A N 1
ATOM 1794 C CA . LYS A 1 219 ? -34.208 -8.786 41.134 1.00 96.31 219 LYS A CA 1
ATOM 1795 C C . LYS A 1 219 ? -34.051 -8.367 42.593 1.00 96.31 219 LYS A C 1
ATOM 1797 O O . LYS A 1 219 ? -35.021 -8.445 43.334 1.00 96.31 219 LYS A O 1
ATOM 1802 N N . GLU A 1 220 ? -32.877 -7.870 42.978 1.00 95.88 220 GLU A N 1
ATOM 1803 C CA . GLU A 1 220 ? -32.615 -7.383 44.340 1.00 95.88 220 GLU A CA 1
ATOM 1804 C C . GLU A 1 220 ? -33.531 -6.207 44.716 1.00 95.88 220 GLU A C 1
ATOM 1806 O O . GLU A 1 220 ? -34.076 -6.168 45.818 1.00 95.88 220 GLU A O 1
ATOM 1811 N N . GLU A 1 221 ? -33.750 -5.261 43.797 1.00 95.81 221 GLU A N 1
ATOM 1812 C CA . GLU A 1 221 ? -34.679 -4.144 44.003 1.00 95.81 221 GLU A CA 1
ATOM 1813 C C . GLU A 1 221 ? -36.127 -4.620 44.187 1.00 95.81 221 GLU A C 1
ATOM 1815 O O . GLU A 1 221 ? -36.846 -4.087 45.036 1.00 95.81 221 GLU A O 1
ATOM 1820 N N . GLU A 1 222 ? -36.561 -5.624 43.425 1.00 95.88 222 GLU A N 1
ATOM 1821 C CA . GLU A 1 222 ? -37.908 -6.186 43.538 1.00 95.88 222 GLU A CA 1
ATOM 1822 C C . GLU A 1 222 ? -38.090 -6.985 44.836 1.00 95.88 222 GLU A C 1
ATOM 1824 O O . GLU A 1 222 ? -39.071 -6.792 45.553 1.00 95.88 222 GLU A O 1
ATOM 1829 N N . GLU A 1 223 ? -37.112 -7.813 45.209 1.00 95.62 223 GLU A N 1
ATOM 1830 C CA . GLU A 1 223 ? -37.106 -8.530 46.489 1.00 95.62 223 GLU A CA 1
ATOM 1831 C C . GLU A 1 223 ? -37.132 -7.561 47.680 1.00 95.62 223 GLU A C 1
ATOM 1833 O O . GLU A 1 223 ? -37.864 -7.776 48.653 1.00 95.62 223 GLU A O 1
ATOM 1838 N N . LEU A 1 224 ? -36.395 -6.448 47.593 1.00 96.19 224 LEU A N 1
ATOM 1839 C CA . LEU A 1 224 ? -36.410 -5.406 48.613 1.00 96.19 224 LEU A CA 1
ATOM 1840 C C . LEU A 1 224 ? -37.780 -4.720 48.708 1.00 96.19 224 LEU A C 1
ATOM 1842 O O . LEU A 1 224 ? -38.262 -4.491 49.820 1.00 96.19 224 LEU A O 1
ATOM 1846 N N . LYS A 1 225 ? -38.434 -4.423 47.577 1.00 96.31 225 LYS A N 1
ATOM 1847 C CA . LYS A 1 225 ? -39.801 -3.870 47.570 1.00 96.31 225 LYS A CA 1
ATOM 1848 C C . LYS A 1 225 ? -40.793 -4.822 48.225 1.00 96.31 225 LYS A C 1
ATOM 1850 O O . LYS A 1 225 ? -41.511 -4.393 49.127 1.00 96.31 225 LYS A O 1
ATOM 1855 N N . ILE A 1 226 ? -40.778 -6.099 47.840 1.00 96.25 226 ILE A N 1
ATOM 1856 C CA . ILE A 1 226 ? -41.647 -7.132 48.421 1.00 96.25 226 ILE A CA 1
ATOM 1857 C C . ILE A 1 226 ? -41.414 -7.232 49.935 1.00 96.25 226 ILE A C 1
ATOM 1859 O O . ILE A 1 226 ? -42.365 -7.273 50.717 1.00 96.25 226 ILE A O 1
ATOM 1863 N N . SER A 1 227 ? -40.153 -7.212 50.376 1.00 95.50 227 SER A N 1
ATOM 1864 C CA . SER A 1 227 ? -39.792 -7.236 51.799 1.00 95.50 227 SER A CA 1
ATOM 1865 C C . SER A 1 227 ? -40.326 -6.015 52.563 1.00 95.50 227 SER A C 1
ATOM 1867 O O . SER A 1 227 ? -40.906 -6.151 53.645 1.00 95.50 227 SER A O 1
ATOM 1869 N N . ILE A 1 228 ? -40.201 -4.815 51.986 1.00 95.69 228 ILE A N 1
ATOM 1870 C CA . ILE A 1 228 ? -40.733 -3.574 52.568 1.00 95.69 228 ILE A CA 1
ATOM 1871 C C . ILE A 1 228 ? -42.262 -3.620 52.654 1.00 95.69 228 ILE A C 1
ATOM 1873 O O . ILE A 1 228 ? -42.823 -3.248 53.688 1.00 95.69 228 ILE A O 1
ATOM 1877 N N . GLU A 1 229 ? -42.946 -4.066 51.600 1.00 95.00 229 GLU A N 1
ATOM 1878 C CA . GLU A 1 229 ? -44.406 -4.189 51.583 1.00 95.00 229 GLU A CA 1
ATOM 1879 C C . GLU A 1 229 ? -44.904 -5.197 52.614 1.00 95.00 229 GLU A C 1
ATOM 1881 O O . GLU A 1 229 ? -45.817 -4.883 53.381 1.00 95.00 229 GLU A O 1
ATOM 1886 N N . LYS A 1 230 ? -44.251 -6.359 52.719 1.00 94.88 230 LYS A N 1
ATOM 1887 C CA . LYS A 1 230 ? -44.574 -7.363 53.735 1.00 94.88 230 LYS A CA 1
ATOM 1888 C C . LYS A 1 230 ? -44.434 -6.795 55.147 1.00 94.88 230 LYS A C 1
ATOM 1890 O O . LYS A 1 230 ? -45.350 -6.924 55.955 1.00 94.88 230 LYS A O 1
ATOM 1895 N N . ARG A 1 231 ? -43.338 -6.083 55.431 1.00 93.56 231 ARG A N 1
ATOM 1896 C CA . ARG A 1 231 ? -43.111 -5.455 56.743 1.00 93.56 231 ARG A CA 1
ATOM 1897 C C . ARG A 1 231 ? -44.143 -4.367 57.055 1.00 93.56 231 ARG A C 1
ATOM 1899 O O . ARG A 1 231 ? -44.569 -4.239 58.201 1.00 93.56 231 ARG A O 1
ATOM 1906 N N . LYS A 1 232 ? -44.574 -3.595 56.049 1.00 93.50 232 LYS A N 1
ATOM 1907 C CA . LYS A 1 232 ? -45.671 -2.621 56.192 1.00 93.50 232 LYS A CA 1
ATOM 1908 C C . LYS A 1 232 ? -47.003 -3.307 56.498 1.00 93.50 232 LYS A C 1
ATOM 1910 O O . LYS A 1 232 ? -47.718 -2.837 57.378 1.00 93.50 232 LYS A O 1
ATOM 1915 N N . ALA A 1 233 ? -47.319 -4.405 55.813 1.00 92.69 233 ALA A N 1
ATOM 1916 C CA . ALA A 1 233 ? -48.540 -5.172 56.051 1.00 92.69 233 ALA A CA 1
ATOM 1917 C C . ALA A 1 233 ? -48.562 -5.790 57.460 1.00 92.69 233 ALA A C 1
ATOM 1919 O O . ALA A 1 233 ? -49.561 -5.670 58.161 1.00 92.69 233 ALA A O 1
ATOM 1920 N N . GLU A 1 234 ? -47.443 -6.366 57.913 1.00 91.50 234 GLU A N 1
ATOM 1921 C CA . GLU A 1 234 ? -47.298 -6.901 59.275 1.00 91.50 234 GLU A CA 1
ATOM 1922 C C . GLU A 1 234 ? -47.493 -5.818 60.349 1.00 91.50 234 GLU A C 1
ATOM 1924 O O . GLU A 1 234 ? -48.167 -6.048 61.352 1.00 91.50 234 GLU A O 1
ATOM 1929 N N . LEU A 1 235 ? -46.934 -4.620 60.140 1.00 89.19 235 LEU A N 1
ATOM 1930 C CA . LEU A 1 235 ? -47.126 -3.480 61.044 1.00 89.19 235 LEU A CA 1
ATOM 1931 C C . LEU A 1 235 ? -48.582 -2.996 61.066 1.00 89.19 235 LEU A C 1
ATOM 1933 O O . LEU A 1 235 ? -49.114 -2.713 62.139 1.00 89.19 235 LEU A O 1
ATOM 1937 N N . ALA A 1 236 ? -49.232 -2.920 59.903 1.00 88.75 236 ALA A N 1
ATOM 1938 C CA . ALA A 1 236 ? -50.635 -2.529 59.803 1.00 88.75 236 ALA A CA 1
ATOM 1939 C C . ALA A 1 236 ? -51.558 -3.540 60.500 1.00 88.75 236 ALA A C 1
ATOM 1941 O O . ALA A 1 236 ? -52.482 -3.143 61.207 1.00 88.75 236 ALA A O 1
ATOM 1942 N N . GLU A 1 237 ? -51.278 -4.837 60.359 1.00 89.81 237 GLU A N 1
ATOM 1943 C CA . GLU A 1 237 ? -52.049 -5.889 61.019 1.00 89.81 237 GLU A CA 1
ATOM 1944 C C . GLU A 1 237 ? -51.884 -5.864 62.538 1.00 89.81 237 GLU A C 1
ATOM 1946 O O . GLU A 1 237 ? -52.874 -5.904 63.266 1.00 89.81 237 GLU A O 1
ATOM 1951 N N . LYS A 1 238 ? -50.650 -5.693 63.031 1.00 86.00 238 LYS A N 1
ATOM 1952 C CA . LYS A 1 238 ? -50.405 -5.490 64.465 1.00 86.00 238 LYS A CA 1
ATOM 1953 C C . LYS A 1 238 ? -51.172 -4.285 65.009 1.00 86.00 238 LYS A C 1
ATOM 1955 O O . LYS A 1 238 ? -51.738 -4.378 66.093 1.00 86.00 238 LYS A O 1
ATOM 1960 N N . SER A 1 239 ? -51.225 -3.181 64.258 1.00 83.75 239 SER A N 1
ATOM 1961 C CA . SER A 1 239 ? -52.014 -2.006 64.645 1.00 83.75 239 SER A CA 1
ATOM 1962 C C . SER A 1 239 ? -53.506 -2.331 64.745 1.00 83.75 239 SER A C 1
ATOM 1964 O O . SER A 1 239 ? -54.128 -1.959 65.734 1.00 83.75 239 SER A O 1
ATOM 1966 N N . ARG A 1 240 ? -54.071 -3.067 63.774 1.00 85.00 240 ARG A N 1
ATOM 1967 C CA . ARG A 1 240 ? -55.493 -3.458 63.786 1.00 85.00 240 ARG A CA 1
ATOM 1968 C C . ARG A 1 240 ? -55.858 -4.320 64.992 1.00 85.00 240 ARG A C 1
ATOM 1970 O O . ARG A 1 240 ? -56.835 -4.017 65.667 1.00 85.00 240 ARG A O 1
ATOM 1977 N N . ILE A 1 241 ? -55.051 -5.335 65.302 1.00 82.88 241 ILE A N 1
ATOM 1978 C CA . ILE A 1 241 ? -55.283 -6.214 66.461 1.00 82.88 241 ILE A CA 1
ATOM 1979 C C . ILE A 1 241 ? -55.289 -5.409 67.770 1.00 82.88 241 ILE A C 1
ATOM 1981 O O . ILE A 1 241 ? -56.089 -5.680 68.663 1.00 82.88 241 ILE A O 1
ATOM 1985 N N . ILE A 1 242 ? -54.412 -4.410 67.897 1.00 74.81 242 ILE A N 1
ATOM 1986 C CA . ILE A 1 242 ? -54.349 -3.554 69.089 1.00 74.81 242 ILE A CA 1
ATOM 1987 C C . ILE A 1 242 ? -55.567 -2.637 69.169 1.00 74.81 242 ILE A C 1
ATOM 1989 O O . ILE A 1 242 ? -56.144 -2.509 70.247 1.00 74.81 242 ILE A O 1
ATOM 1993 N N . ASP A 1 243 ? -55.976 -2.033 68.053 1.00 76.44 243 ASP A N 1
ATOM 1994 C CA . ASP A 1 243 ? -57.179 -1.199 68.007 1.00 76.44 243 ASP A CA 1
ATOM 1995 C C . ASP A 1 243 ? -58.429 -2.014 68.402 1.00 76.44 243 ASP A C 1
ATOM 1997 O O . ASP A 1 243 ? -59.259 -1.534 69.177 1.00 76.44 243 ASP A O 1
ATOM 2001 N N . GLU A 1 244 ? -58.531 -3.273 67.959 1.00 79.31 244 GLU A N 1
ATOM 2002 C CA . GLU A 1 244 ? -59.592 -4.206 68.369 1.00 79.31 244 GLU A CA 1
ATOM 2003 C C . GLU A 1 244 ? -59.508 -4.591 69.855 1.00 79.31 244 GLU A C 1
ATOM 2005 O O . GLU A 1 244 ? -60.515 -4.536 70.566 1.00 79.31 244 GLU A O 1
ATOM 2010 N N . GLN A 1 245 ? -58.319 -4.939 70.365 1.00 73.31 245 GLN A N 1
ATOM 2011 C CA . GLN A 1 245 ? -58.124 -5.232 71.792 1.00 73.31 245 GLN A CA 1
ATOM 2012 C C . GLN A 1 245 ? -58.460 -4.028 72.676 1.00 73.31 245 GLN A C 1
ATOM 2014 O O . GLN A 1 245 ? -59.060 -4.186 73.739 1.00 73.31 245 GLN A O 1
ATOM 2019 N N . GLU A 1 246 ? -58.098 -2.821 72.248 1.00 71.75 246 GLU A N 1
ATOM 2020 C CA . GLU A 1 246 ? -58.389 -1.593 72.978 1.00 71.75 246 GLU A CA 1
ATOM 2021 C C . GLU A 1 246 ? -59.889 -1.266 72.948 1.00 71.75 246 GLU A C 1
ATOM 2023 O O . GLU A 1 246 ? -60.425 -0.840 73.974 1.00 71.75 246 GLU A O 1
ATOM 2028 N N . ALA A 1 247 ? -60.581 -1.529 71.831 1.00 72.12 247 ALA A N 1
ATOM 2029 C CA . ALA A 1 247 ? -62.036 -1.398 71.723 1.00 72.12 247 ALA A CA 1
ATOM 2030 C C . ALA A 1 247 ? -62.797 -2.370 72.645 1.00 72.12 247 ALA A C 1
ATOM 2032 O O . ALA A 1 247 ? -63.866 -2.022 73.148 1.00 72.12 247 ALA A O 1
ATOM 2033 N N . LEU A 1 248 ? -62.242 -3.561 72.894 1.00 72.00 248 LEU A N 1
ATOM 2034 C CA . LEU A 1 248 ? -62.803 -4.570 73.802 1.00 72.00 248 LEU A CA 1
ATOM 2035 C C . LEU A 1 248 ? -62.392 -4.372 75.272 1.00 72.00 248 LEU A C 1
ATOM 2037 O O . LEU A 1 248 ? -62.983 -4.982 76.164 1.00 72.00 248 LEU A O 1
ATOM 2041 N N . SER A 1 249 ? -61.377 -3.549 75.547 1.00 70.88 249 SER A N 1
ATOM 2042 C CA . SER A 1 249 ? -60.856 -3.346 76.901 1.00 70.88 249 SER A CA 1
ATOM 2043 C C . SER A 1 249 ? -61.712 -2.378 77.724 1.00 70.88 249 SER A C 1
ATOM 2045 O O . SER A 1 249 ? -62.094 -1.306 77.255 1.00 70.88 249 SER A O 1
ATOM 2047 N N . ASP A 1 250 ? -61.977 -2.725 78.988 1.00 76.88 250 ASP A N 1
ATOM 2048 C CA . ASP A 1 250 ? -62.680 -1.833 79.914 1.00 76.88 250 ASP A CA 1
ATOM 2049 C C . ASP A 1 250 ? -61.829 -0.573 80.183 1.00 76.88 250 ASP A C 1
ATOM 2051 O O . ASP A 1 250 ? -60.706 -0.691 80.700 1.00 76.88 250 ASP A O 1
ATOM 2055 N N . PRO A 1 251 ? -62.350 0.641 79.911 1.00 78.19 251 PRO A N 1
ATOM 2056 C CA . PRO A 1 251 ? -61.665 1.893 80.207 1.00 78.19 251 PRO A CA 1
ATOM 2057 C C . PRO A 1 251 ? -61.200 2.026 81.660 1.00 78.19 251 PRO A C 1
ATOM 2059 O O . PRO A 1 251 ? -60.218 2.725 81.910 1.00 78.19 251 PRO A O 1
ATOM 2062 N N . SER A 1 252 ? -61.847 1.354 82.619 1.00 80.12 252 SER A N 1
ATOM 2063 C CA . SER A 1 252 ? -61.457 1.371 84.035 1.00 80.12 252 SER A CA 1
ATOM 2064 C C . SER A 1 252 ? -60.094 0.701 84.300 1.00 80.12 252 SER A C 1
ATOM 2066 O O . SER A 1 252 ? -59.387 1.063 85.249 1.00 80.12 252 SER A O 1
ATOM 2068 N N . SER A 1 253 ? -59.673 -0.210 83.418 1.00 81.81 253 SER A N 1
ATOM 2069 C CA . SER A 1 253 ? -58.400 -0.932 83.510 1.00 81.81 253 SER A CA 1
ATOM 2070 C C . SER A 1 253 ? -57.200 -0.127 82.989 1.00 81.81 253 SER A C 1
ATOM 2072 O O . SER A 1 253 ? -56.049 -0.497 83.228 1.00 81.81 253 SER A O 1
ATOM 2074 N N . ARG A 1 254 ? -57.441 0.996 82.295 1.00 87.81 254 ARG A N 1
ATOM 2075 C CA . ARG A 1 254 ? -56.386 1.809 81.677 1.00 87.81 254 ARG A CA 1
ATOM 2076 C C . ARG A 1 254 ? -55.505 2.491 82.718 1.00 87.81 254 ARG A C 1
ATOM 2078 O O . ARG A 1 254 ? -55.987 3.077 83.690 1.00 87.81 254 ARG A O 1
ATOM 2085 N N . THR A 1 255 ? -54.204 2.512 82.444 1.00 89.25 255 THR A N 1
ATOM 2086 C CA . THR A 1 255 ? -53.216 3.264 83.225 1.00 89.25 255 THR A CA 1
ATOM 2087 C C . THR A 1 255 ? -52.245 4.004 82.315 1.00 89.25 255 THR A C 1
ATOM 2089 O O . THR A 1 255 ? -51.789 3.460 81.313 1.00 89.25 255 THR A O 1
ATOM 2092 N N . CYS A 1 256 ? -51.882 5.242 82.664 1.00 90.00 256 CYS A N 1
ATOM 2093 C CA . CYS A 1 256 ? -50.957 6.064 81.881 1.00 90.00 256 CYS A CA 1
ATOM 2094 C C . CYS A 1 256 ? -49.594 5.386 81.689 1.00 90.00 256 CYS A C 1
ATOM 2096 O O . CYS A 1 256 ? -48.909 5.705 80.728 1.00 90.00 256 CYS A O 1
ATOM 2098 N N . PHE A 1 257 ? -49.210 4.428 82.541 1.00 90.50 257 PHE A N 1
ATOM 2099 C CA . PHE A 1 257 ? -47.971 3.668 82.359 1.00 90.50 257 PHE A CA 1
ATOM 2100 C C . PHE A 1 257 ? -47.957 2.803 81.101 1.00 90.50 257 PHE A C 1
ATOM 2102 O O . PHE A 1 257 ? -46.893 2.568 80.535 1.00 90.50 257 PHE A O 1
ATOM 2109 N N . GLN A 1 258 ? -49.140 2.379 80.664 1.00 89.31 258 GLN A N 1
ATOM 2110 C CA . GLN A 1 258 ? -49.353 1.582 79.464 1.00 89.31 258 GLN A CA 1
ATOM 2111 C C . GLN A 1 258 ? -49.575 2.456 78.226 1.00 89.31 258 GLN A C 1
ATOM 2113 O O . GLN A 1 258 ? -49.908 1.911 77.186 1.00 89.31 258 GLN A O 1
ATOM 2118 N N . CYS A 1 259 ? -49.433 3.784 78.316 1.00 88.69 259 CYS A N 1
ATOM 2119 C CA . CYS A 1 259 ? -49.680 4.693 77.197 1.00 88.69 259 CYS A CA 1
ATOM 2120 C C . CYS A 1 259 ? -48.419 4.903 76.340 1.00 88.69 259 CYS A C 1
ATOM 2122 O O . CYS A 1 259 ? -47.355 5.145 76.897 1.00 88.69 259 CYS A O 1
ATOM 2124 N N . GLU A 1 260 ? -48.522 4.907 75.010 1.00 88.69 260 GLU A N 1
ATOM 2125 C CA . GLU A 1 260 ? -47.421 5.211 74.076 1.00 88.69 260 GLU A CA 1
ATOM 2126 C C . GLU A 1 260 ? -46.791 6.578 74.341 1.00 88.69 260 GLU A C 1
ATOM 2128 O O . GLU A 1 260 ? -45.582 6.758 74.231 1.00 88.69 260 GLU A O 1
ATOM 2133 N N . TYR A 1 261 ? -47.606 7.549 74.750 1.00 88.81 261 TYR A N 1
ATOM 2134 C CA . TYR A 1 261 ? -47.128 8.884 75.092 1.00 88.81 261 TYR A CA 1
ATOM 2135 C C . TYR A 1 261 ? -46.456 8.948 76.470 1.00 88.81 261 TYR A C 1
ATOM 2137 O O . TYR A 1 261 ? -46.056 10.030 76.891 1.00 88.81 261 TYR A O 1
ATOM 2145 N N . ASN A 1 262 ? -46.361 7.845 77.215 1.00 91.06 262 ASN A N 1
ATOM 2146 C CA . ASN A 1 262 ? -45.705 7.818 78.516 1.00 91.06 262 ASN A CA 1
ATOM 2147 C C . ASN A 1 262 ? -44.183 7.874 78.369 1.00 91.06 262 ASN A C 1
ATOM 2149 O O . ASN A 1 262 ? -43.551 6.956 77.849 1.00 91.06 262 ASN A O 1
ATOM 2153 N N . LEU A 1 263 ? -43.575 8.917 78.919 1.00 91.12 263 LEU A N 1
ATOM 2154 C CA . LEU A 1 263 ? -42.129 9.055 79.010 1.00 91.12 263 LEU A CA 1
ATOM 2155 C C . LEU A 1 263 ? -41.626 8.233 80.198 1.00 91.12 263 LEU A C 1
ATOM 2157 O O . LEU A 1 263 ? -41.381 8.770 81.277 1.00 91.12 263 LEU A O 1
ATOM 2161 N N . GLN A 1 264 ? -41.485 6.917 80.001 1.00 90.19 264 GLN A N 1
ATOM 2162 C CA . GLN A 1 264 ? -41.176 5.959 81.072 1.00 90.19 264 GLN A CA 1
ATOM 2163 C C . GLN A 1 264 ? -39.982 6.370 81.949 1.00 90.19 264 GLN A C 1
ATOM 2165 O O . GLN A 1 264 ? -40.044 6.260 83.174 1.00 90.19 264 GLN A O 1
ATOM 2170 N N . TRP A 1 265 ? -38.930 6.916 81.333 1.00 90.44 265 TRP A N 1
ATOM 2171 C CA . TRP A 1 265 ? -37.716 7.397 82.003 1.00 90.44 265 TRP A CA 1
ATOM 2172 C C . TRP A 1 265 ? -37.969 8.535 83.017 1.00 90.44 265 TRP A C 1
ATOM 2174 O O . TRP A 1 265 ? -37.194 8.718 83.962 1.00 90.44 265 TRP A O 1
ATOM 2184 N N . ALA A 1 266 ? -39.067 9.279 82.862 1.00 89.69 266 ALA A N 1
ATOM 2185 C CA . ALA A 1 266 ? -39.433 10.436 83.677 1.00 89.69 266 ALA A CA 1
ATOM 2186 C C . ALA A 1 266 ? -40.471 10.128 84.774 1.00 89.69 266 ALA A C 1
ATOM 2188 O O . ALA A 1 266 ? -40.880 11.037 85.504 1.00 89.69 266 ALA A O 1
ATOM 2189 N N . ASN A 1 267 ? -40.903 8.871 84.912 1.00 92.44 267 ASN A N 1
ATOM 2190 C CA . ASN A 1 267 ? -41.856 8.456 85.943 1.00 92.44 267 ASN A CA 1
ATOM 2191 C C . ASN A 1 267 ? -41.218 8.535 87.337 1.00 92.44 267 ASN A C 1
ATOM 2193 O O . ASN A 1 267 ? -40.061 8.147 87.529 1.00 92.44 267 ASN A O 1
ATOM 2197 N N . ARG A 1 268 ? -41.956 9.045 88.329 1.00 90.31 268 ARG A N 1
ATOM 2198 C CA . ARG A 1 268 ? -41.485 9.202 89.719 1.00 90.31 268 ARG A CA 1
ATOM 2199 C C . ARG A 1 268 ? -42.641 9.028 90.696 1.00 90.31 268 ARG A C 1
ATOM 2201 O O . ARG A 1 268 ? -43.747 9.479 90.420 1.00 90.31 268 ARG A O 1
ATOM 2208 N N . ASN A 1 269 ? -42.370 8.427 91.854 1.00 88.88 269 ASN A N 1
ATOM 2209 C CA . ASN A 1 269 ? -43.296 8.337 92.993 1.00 88.88 269 ASN A CA 1
ATOM 2210 C C . ASN A 1 269 ? -44.696 7.797 92.633 1.00 88.88 269 ASN A C 1
ATOM 2212 O O . ASN A 1 269 ? -45.698 8.282 93.148 1.00 88.88 269 ASN A O 1
ATOM 2216 N N . GLY A 1 270 ? -44.778 6.838 91.705 1.00 85.88 270 GLY A N 1
ATOM 2217 C CA . GLY A 1 270 ? -46.053 6.266 91.257 1.00 85.88 270 GLY A CA 1
ATOM 2218 C C . GLY A 1 270 ? -46.860 7.139 90.287 1.00 85.88 270 GLY A C 1
ATOM 2219 O O . GLY A 1 270 ? -47.965 6.752 89.918 1.00 85.88 270 GLY A O 1
ATOM 2220 N N . TYR A 1 271 ? -46.321 8.271 89.825 1.00 91.00 271 TYR A N 1
ATOM 2221 C CA . TYR A 1 271 ? -46.921 9.100 88.777 1.00 91.00 271 TYR A CA 1
ATOM 2222 C C . TYR A 1 271 ? -46.309 8.792 87.410 1.00 91.00 271 TYR A C 1
ATOM 2224 O O . TYR A 1 271 ? -45.091 8.621 87.280 1.00 91.00 271 TYR A O 1
ATOM 2232 N N . ALA A 1 272 ? -47.169 8.764 86.392 1.00 91.56 272 ALA A N 1
ATOM 2233 C CA . ALA A 1 272 ? -46.759 8.688 84.997 1.00 91.56 272 ALA A CA 1
ATOM 2234 C C . ALA A 1 272 ? -46.375 10.080 84.476 1.00 91.56 272 ALA A C 1
ATOM 2236 O O . ALA A 1 272 ? -46.815 11.100 85.016 1.00 91.56 272 ALA A O 1
ATOM 2237 N N . ASN A 1 273 ? -45.578 10.133 83.411 1.00 91.88 273 ASN A N 1
ATOM 2238 C CA . ASN A 1 273 ? -45.194 11.382 82.766 1.00 91.88 273 ASN A CA 1
ATOM 2239 C C . ASN A 1 273 ? -45.676 11.391 81.314 1.00 91.88 273 ASN A C 1
ATOM 2241 O O . ASN A 1 273 ? -45.100 10.738 80.445 1.00 91.88 273 ASN A O 1
ATOM 2245 N N . CYS A 1 274 ? -46.774 12.098 81.046 1.00 90.75 274 CYS A N 1
ATOM 2246 C CA . CYS A 1 274 ? -47.351 12.138 79.708 1.00 90.75 274 CYS A CA 1
ATOM 2247 C C . CYS A 1 274 ? -46.559 13.099 78.812 1.00 90.75 274 CYS A C 1
ATOM 2249 O O . CYS A 1 274 ? -46.615 14.306 79.000 1.00 90.75 274 CYS A O 1
ATOM 2251 N N . GLY A 1 275 ? -45.893 12.606 77.770 1.00 89.12 275 GLY A N 1
ATOM 2252 C CA . GLY A 1 275 ? -45.199 13.430 76.775 1.00 89.12 275 GLY A CA 1
ATOM 2253 C C . GLY A 1 275 ? -46.125 14.372 75.996 1.00 89.12 275 GLY A C 1
ATOM 2254 O O . GLY A 1 275 ? -45.682 15.398 75.490 1.00 89.12 275 GLY A O 1
ATOM 2255 N N . ALA A 1 276 ? -47.428 14.082 75.966 1.00 89.19 276 ALA A N 1
ATOM 2256 C CA . ALA A 1 276 ? -48.441 14.933 75.352 1.00 89.19 276 ALA A CA 1
ATOM 2257 C C . ALA A 1 276 ? -49.077 15.944 76.327 1.00 89.19 276 ALA A C 1
ATOM 2259 O O . ALA A 1 276 ? -49.979 16.669 75.903 1.00 89.19 276 ALA A O 1
ATOM 2260 N N . TRP A 1 277 ? -48.631 16.017 77.593 1.00 87.62 277 TRP A N 1
ATOM 2261 C CA . TRP A 1 277 ? -49.323 16.707 78.696 1.00 87.62 277 TRP A CA 1
ATOM 2262 C C . TRP A 1 277 ? -49.826 18.113 78.346 1.00 87.62 277 TRP A C 1
ATOM 2264 O O . TRP A 1 277 ? -50.993 18.433 78.567 1.00 87.62 277 TRP A O 1
ATOM 2274 N N . LYS A 1 278 ? -48.972 18.918 77.704 1.00 87.81 278 LYS A N 1
ATOM 2275 C CA . LYS A 1 278 ? -49.270 20.299 77.309 1.00 87.81 278 LYS A CA 1
ATOM 2276 C C . LYS A 1 278 ? -50.342 20.391 76.218 1.00 87.81 278 LYS A C 1
ATOM 2278 O O . LYS A 1 278 ? -51.113 21.339 76.200 1.00 87.81 278 LYS A O 1
ATOM 2283 N N . SER A 1 279 ? -50.398 19.409 75.317 1.00 85.44 279 SER A N 1
ATOM 2284 C CA . SER A 1 279 ? -51.326 19.386 74.174 1.00 85.44 279 SER A CA 1
ATOM 2285 C C . SER A 1 279 ? -52.730 18.880 74.515 1.00 85.44 279 SER A C 1
ATOM 2287 O O . SER A 1 279 ? -53.665 19.132 73.761 1.00 85.44 279 SER A O 1
ATOM 2289 N N . ILE A 1 280 ? -52.877 18.153 75.627 1.00 84.75 280 ILE A N 1
ATOM 2290 C CA . ILE A 1 280 ? -54.158 17.596 76.096 1.00 84.75 280 ILE A CA 1
ATOM 2291 C C . ILE A 1 280 ? -54.578 18.153 77.460 1.00 84.75 280 ILE A C 1
ATOM 2293 O O . ILE A 1 280 ? -55.503 17.630 78.076 1.00 84.75 280 ILE A O 1
ATOM 2297 N N . SER A 1 281 ? -53.891 19.196 77.932 1.00 84.00 281 SER A N 1
ATOM 2298 C CA . SER A 1 281 ? -54.192 19.907 79.177 1.00 84.00 281 SER A CA 1
ATOM 2299 C C . SER A 1 281 ? -54.268 19.001 80.413 1.00 84.00 281 SER A C 1
ATOM 2301 O O . SER A 1 281 ? -55.112 19.206 81.283 1.00 84.00 281 SER A O 1
ATOM 2303 N N . VAL A 1 282 ? -53.379 18.004 80.510 1.00 82.00 282 VAL A N 1
ATOM 2304 C CA . VAL A 1 282 ? -53.203 17.203 81.736 1.00 82.00 282 VAL A CA 1
ATOM 2305 C C . VAL A 1 282 ? -51.925 17.624 82.470 1.00 82.00 282 VAL A C 1
ATOM 2307 O O . VAL A 1 282 ? -50.992 18.118 81.833 1.00 82.00 282 VAL A O 1
ATOM 2310 N N . PRO A 1 283 ? -51.825 17.430 83.797 1.00 81.06 283 PRO A N 1
ATOM 2311 C CA . PRO A 1 283 ? -50.594 17.711 84.529 1.00 81.06 283 PRO A CA 1
ATOM 2312 C C . PRO A 1 283 ? -49.424 16.864 84.015 1.00 81.06 283 PRO A C 1
ATOM 2314 O O . PRO A 1 283 ? -49.595 15.671 83.767 1.00 81.06 283 PRO A O 1
ATOM 2317 N N . GLN A 1 284 ? -48.225 17.451 83.916 1.00 81.06 284 GLN A N 1
ATOM 2318 C CA . GLN A 1 284 ? -47.015 16.740 83.470 1.00 81.06 284 GLN A CA 1
ATOM 2319 C C . GLN A 1 284 ? -46.696 15.519 84.348 1.00 81.06 284 GLN A C 1
ATOM 2321 O O . GLN A 1 284 ? -46.339 14.463 83.837 1.00 81.06 284 GLN A O 1
ATOM 2326 N N . LYS A 1 285 ? -46.881 15.643 85.669 1.00 85.69 285 LYS A N 1
ATOM 2327 C CA . LYS A 1 285 ? -46.945 14.503 86.595 1.00 85.69 285 LYS A CA 1
ATOM 2328 C C . LYS A 1 285 ? -48.380 13.993 86.613 1.00 85.69 285 LYS A C 1
ATOM 2330 O O . LYS A 1 285 ? -49.202 14.454 87.401 1.00 85.69 285 LYS A O 1
ATOM 2335 N N . THR A 1 286 ? -48.693 13.100 85.689 1.00 84.69 286 THR A N 1
ATOM 2336 C CA . THR A 1 286 ? -50.056 12.641 85.447 1.00 84.69 286 THR A CA 1
ATOM 2337 C C . THR A 1 286 ? -50.384 11.464 86.373 1.00 84.69 286 THR A C 1
ATOM 2339 O O . THR A 1 286 ? -49.667 10.457 86.352 1.00 84.69 286 THR A O 1
ATOM 2342 N N . PRO A 1 287 ? -51.464 11.533 87.174 1.00 89.81 287 PRO A N 1
ATOM 2343 C CA . PRO A 1 287 ? -51.974 10.360 87.872 1.00 89.81 287 PRO A CA 1
ATOM 2344 C C . PRO A 1 287 ? -52.195 9.199 86.887 1.00 89.81 287 PRO A C 1
ATOM 2346 O O . PRO A 1 287 ? -52.752 9.415 85.804 1.00 89.81 287 PRO A O 1
ATOM 2349 N N . PRO A 1 288 ? -51.800 7.959 87.222 1.00 89.00 288 PRO A N 1
ATOM 2350 C CA . PRO A 1 288 ? -51.920 6.838 86.291 1.00 89.00 288 PRO A CA 1
ATOM 2351 C C . PRO A 1 288 ? -53.362 6.571 85.844 1.00 89.00 288 PRO A C 1
ATOM 2353 O O . PRO A 1 288 ? -53.601 6.205 84.697 1.00 89.00 288 PRO A O 1
ATOM 2356 N N . SER A 1 289 ? -54.340 6.829 86.712 1.00 88.69 289 SER A N 1
ATOM 2357 C CA . SER A 1 289 ? -55.768 6.669 86.425 1.00 88.69 289 SER A CA 1
ATOM 2358 C C . SER A 1 289 ? -56.327 7.672 85.410 1.00 88.69 289 SER A C 1
ATOM 2360 O O . SER A 1 289 ? -57.411 7.435 84.880 1.00 88.69 289 SER A O 1
ATOM 2362 N N . CYS A 1 290 ? -55.614 8.756 85.072 1.00 87.94 290 CYS A N 1
ATOM 2363 C CA . CYS A 1 290 ? -56.068 9.706 84.048 1.00 87.94 290 CYS A CA 1
ATOM 2364 C C . CYS A 1 290 ? -56.265 9.044 82.676 1.00 87.94 290 CYS A C 1
ATOM 2366 O O . CYS A 1 290 ? -57.081 9.512 81.885 1.00 87.94 290 CYS A O 1
ATOM 2368 N N . ALA A 1 291 ? -55.576 7.931 82.406 1.00 87.75 291 ALA A N 1
ATOM 2369 C CA . ALA A 1 291 ? -55.744 7.153 81.183 1.00 87.75 291 ALA A CA 1
ATOM 2370 C C . ALA A 1 291 ? -57.181 6.652 80.970 1.00 87.75 291 ALA A C 1
ATOM 2372 O O . ALA A 1 291 ? -57.611 6.527 79.827 1.00 87.75 291 ALA A O 1
ATOM 2373 N N . ARG A 1 292 ? -57.946 6.434 82.046 1.00 87.62 292 ARG A N 1
ATOM 2374 C CA . ARG A 1 292 ? -59.323 5.916 81.987 1.00 87.62 292 ARG A CA 1
ATOM 2375 C C . ARG A 1 292 ? -60.270 6.828 81.207 1.00 87.62 292 ARG A C 1
ATOM 2377 O O . ARG A 1 292 ? -61.121 6.344 80.471 1.00 87.62 292 ARG A O 1
ATOM 2384 N N . ALA A 1 293 ? -60.084 8.143 81.329 1.00 85.06 293 ALA A N 1
ATOM 2385 C CA . ALA A 1 293 ? -60.898 9.162 80.660 1.00 85.06 293 ALA A CA 1
ATOM 2386 C C . ALA A 1 293 ? -60.161 9.872 79.505 1.00 85.06 293 ALA A C 1
ATOM 2388 O O . ALA A 1 293 ? -60.714 10.768 78.863 1.00 85.06 293 ALA A O 1
ATOM 2389 N N . CYS A 1 294 ? -58.903 9.509 79.235 1.00 85.88 294 CYS A N 1
ATOM 2390 C CA . CYS A 1 294 ? -58.083 10.186 78.238 1.00 85.88 294 CYS A CA 1
ATOM 2391 C C . CYS A 1 294 ? -58.446 9.729 76.819 1.00 85.88 294 CYS A C 1
ATOM 2393 O O . CYS A 1 294 ? -58.133 8.613 76.413 1.00 85.88 294 CYS A O 1
ATOM 2395 N N . LYS A 1 295 ? -59.021 10.634 76.019 1.00 83.31 295 LYS A N 1
ATOM 2396 C CA . LYS A 1 295 ? -59.366 10.381 74.605 1.00 83.31 295 LYS A CA 1
ATOM 2397 C C . LYS A 1 295 ? -58.152 10.162 73.688 1.00 83.31 295 LYS A C 1
ATOM 2399 O O . LYS A 1 295 ? -58.326 9.767 72.544 1.00 83.31 295 LYS A O 1
ATOM 2404 N N . ARG A 1 296 ? -56.936 10.456 74.165 1.00 86.31 296 ARG A N 1
ATOM 2405 C CA . ARG A 1 296 ? -55.669 10.217 73.449 1.00 86.31 296 ARG A CA 1
ATOM 2406 C C . ARG A 1 296 ? -54.864 9.050 74.020 1.00 86.31 296 ARG A C 1
ATOM 2408 O O . ARG A 1 296 ? -53.691 8.910 73.682 1.00 86.31 296 ARG A O 1
ATOM 2415 N N . PHE A 1 297 ? -55.447 8.248 74.910 1.00 86.06 297 PHE A N 1
ATOM 2416 C CA . PHE A 1 297 ? -54.783 7.037 75.366 1.00 86.06 297 PHE A CA 1
ATOM 2417 C C . PHE A 1 297 ? -54.545 6.108 74.170 1.00 86.06 297 PHE A C 1
ATOM 2419 O O . PHE A 1 297 ? -55.474 5.801 73.428 1.00 86.06 297 PHE A O 1
ATOM 2426 N N . ARG A 1 298 ? -53.293 5.690 73.987 1.00 83.88 298 ARG A N 1
ATOM 2427 C CA . ARG A 1 298 ? -52.892 4.643 73.046 1.00 83.88 298 ARG A CA 1
ATOM 2428 C C . ARG A 1 298 ? -52.014 3.671 73.791 1.00 83.88 298 ARG A C 1
ATOM 2430 O O . ARG A 1 298 ? -51.086 4.122 74.452 1.00 83.88 298 ARG A O 1
ATOM 2437 N N . ARG A 1 299 ? -52.312 2.381 73.734 1.00 85.25 299 ARG A N 1
ATOM 2438 C CA . ARG A 1 299 ? -51.577 1.369 74.492 1.00 85.25 299 ARG A CA 1
ATOM 2439 C C . ARG A 1 299 ? -50.204 1.102 73.853 1.00 85.25 299 ARG A C 1
ATOM 2441 O O . ARG A 1 299 ? -50.120 1.042 72.636 1.00 85.25 299 ARG A O 1
ATOM 2448 N N . ILE A 1 300 ? -49.141 0.964 74.654 1.00 79.62 300 ILE A N 1
ATOM 2449 C CA . ILE A 1 300 ? -47.771 0.686 74.172 1.00 79.62 300 ILE A CA 1
ATOM 2450 C C . ILE A 1 300 ? -47.741 -0.631 73.386 1.00 79.62 300 ILE A C 1
ATOM 2452 O O . ILE A 1 300 ? -48.187 -1.658 73.896 1.00 79.62 300 ILE A O 1
ATOM 2456 N N . ILE A 1 301 ? -47.146 -0.593 72.192 1.00 66.00 301 ILE A N 1
ATOM 2457 C CA . ILE A 1 301 ? -46.781 -1.765 71.389 1.00 66.00 301 ILE A CA 1
ATOM 2458 C C . ILE A 1 301 ? -45.505 -2.383 71.989 1.00 66.00 301 ILE A C 1
ATOM 2460 O O . ILE A 1 301 ? -44.466 -1.721 72.008 1.00 66.00 301 ILE A O 1
ATOM 2464 N N . SER A 1 302 ? -45.563 -3.623 72.486 1.00 55.56 302 SER A N 1
ATOM 2465 C CA . SER A 1 302 ? -44.371 -4.438 72.798 1.00 55.56 302 SER A CA 1
ATOM 2466 C C . SER A 1 302 ? -44.038 -5.381 71.652 1.00 55.56 302 SER A C 1
ATOM 2468 O O . SER A 1 302 ? -44.987 -6.061 71.197 1.00 55.56 302 SER A O 1
#

Radius of gyration: 51.25 Å; chains: 1; bounding box: 93×44×131 Å

Secondary structure (DSSP, 8-state):
--HHHHHHHHHHHHHHH-EEEE--BTTTB--EEEE-SEEEEE--S-BTT-PPEEEEE-TT--EEEEEEEBSB---BSS----TTSEEEEEE-TT--TTTHHHHHHH--TTEEEEE-HHHHHHHHHHHHHTT--EEEEEHHHHHT-HHHHTT---B-EE--TTSS-EE-EEEETTEEEEEEEHHHHHHHHHHHHHHHHHHHHHHHHHHHHHHHHHHHHHHHHHHHHHHHHHHHHHHHHHHHHHHHHHHHS-GGG--GGGBTTB-GGG-BTTBEEBTTGGGTT--SEE-GGGGGT-TT--BPP-

pLDDT: mean 87.05, std 11.25, range [42.72, 97.69]

Sequence (302 aa):
MLCGHHVKLAEQIIQSAKRIHAPSYYGIFPEMDIEFVDVRIDSCFERADKQPDVIATTKEGQQYLIEFLFQYKIQHKTAIDYKNMNCLEIDLSNQSLETLESFLLSSSKDRKWMNNVTYFSQVGSLYNKAGKPVRVVDESECRQCELGCSYHCAGVPVYSLTGINQYLVIEESGHKYRLCKSELFQNYQQEYERIKSENERKERIKEKERLEAEARKKKEEEELKISIEKRKAELAEKSRIIDEQEALSDPSSRTCFQCEYNLQWANRNGYANCGAWKSISVPQKTPPSCARACKRFRRIIS

Foldseek 3Di:
DQVVVLLVLLLVLCQVVQKFWACAQLVLRHTDIAHFPDKDFAQPFAWPVSGTWIWTAGPVGAIETEAEDAPDDTDGVDDDQCPRHWYKYAYCNPDDSVCSNCCGHPNHPRMDTQADPPVVVCSQVSCVVVVFGKDKAFPVVLVVDPCNVVVQFQWDFDDDPVPDTDGRWGHHSNTIITIGRPVSVVVSVVVVVVVVVVVVVVVVVVVVVVVVVVVVVVVVVVVVVVVVVVVVVVVVVLVVVQVVVVVVDQLQPFFLCQFPQWPVVPADDQFTAGVCCVVQVADRRHHRSVSSVDPRGGGDDD